Protein AF-A0A835NR69-F1 (afdb_monomer)

InterPro domains:
  IPR029062 Class I glutamine amidotransferase-like [G3DSA:3.40.50.880] (1-222)
  IPR029062 Class I glutamine amidotransferase-like [SSF52317] (1-212)

Structure (mmCIF, N/CA/C/O backbone):
data_AF-A0A835NR69-F1
#
_entry.id   AF-A0A835NR69-F1
#
loop_
_atom_site.group_PDB
_atom_site.id
_atom_site.type_symbol
_atom_site.label_atom_id
_atom_site.label_alt_id
_atom_site.label_comp_id
_atom_site.label_asym_id
_atom_site.label_entity_id
_atom_site.label_seq_id
_atom_site.pdbx_PDB_ins_code
_atom_site.Cartn_x
_atom_site.Cartn_y
_atom_site.Cartn_z
_atom_site.occupancy
_atom_site.B_iso_or_equiv
_atom_site.auth_seq_id
_atom_site.auth_comp_id
_atom_site.auth_asym_id
_atom_site.auth_atom_id
_atom_site.pdbx_PDB_model_num
ATOM 1 N N . VAL A 1 1 ? -4.404 -5.704 2.696 1.00 98.75 1 VAL A N 1
ATOM 2 C CA . VAL A 1 1 ? -4.786 -5.851 1.275 1.00 98.75 1 VAL A CA 1
ATOM 3 C C . VAL A 1 1 ? -3.520 -5.828 0.442 1.00 98.75 1 VAL A C 1
ATOM 5 O O . VAL A 1 1 ? -2.724 -4.918 0.616 1.00 98.75 1 VAL A O 1
ATOM 8 N N . LEU A 1 2 ? -3.313 -6.850 -0.381 1.00 98.94 2 LEU A N 1
ATOM 9 C CA . LEU A 1 2 ? -2.141 -7.058 -1.228 1.00 98.94 2 LEU A CA 1
ATOM 10 C C . LEU A 1 2 ? -2.493 -6.767 -2.698 1.00 98.94 2 LEU A C 1
ATOM 12 O O . LEU A 1 2 ? -3.665 -6.645 -3.059 1.00 98.94 2 LEU A O 1
ATOM 16 N N . SER A 1 3 ? -1.467 -6.632 -3.530 1.00 98.88 3 SER A N 1
ATOM 17 C CA . SER A 1 3 ? -1.535 -6.113 -4.902 1.00 98.88 3 SER A CA 1
ATOM 18 C C . SER A 1 3 ? -0.712 -6.918 -5.915 1.00 98.88 3 SER A C 1
ATOM 20 O O . SER A 1 3 ? -0.519 -6.454 -7.032 1.00 98.88 3 SER A O 1
ATOM 22 N N . GLY A 1 4 ? -0.241 -8.108 -5.541 1.00 98.75 4 GLY A N 1
ATOM 23 C CA . GLY A 1 4 ? 0.671 -8.983 -6.291 1.00 98.75 4 GLY A CA 1
ATOM 24 C C . GLY A 1 4 ? 1.782 -9.508 -5.370 1.00 98.75 4 GLY A C 1
ATOM 25 O O . GLY A 1 4 ? 1.576 -9.568 -4.153 1.00 98.75 4 GLY A O 1
ATOM 26 N N . CYS A 1 5 ? 2.953 -9.860 -5.909 1.00 98.75 5 CYS A N 1
ATOM 27 C CA . CYS A 1 5 ? 4.105 -10.334 -5.124 1.00 98.75 5 CYS A CA 1
ATOM 28 C C . CYS A 1 5 ? 5.447 -9.925 -5.763 1.00 98.75 5 CYS A C 1
ATOM 30 O O . CYS A 1 5 ? 6.076 -10.720 -6.459 1.00 98.75 5 CYS A O 1
ATOM 32 N N . GLY A 1 6 ? 5.891 -8.696 -5.499 1.00 98.25 6 GLY A N 1
ATOM 33 C CA . GLY A 1 6 ? 7.088 -8.104 -6.101 1.00 98.25 6 GLY A CA 1
ATOM 34 C C . GLY A 1 6 ? 6.972 -6.583 -6.156 1.00 98.25 6 GLY A C 1
ATOM 35 O O . GLY A 1 6 ? 5.898 -6.052 -6.419 1.00 98.25 6 GLY A O 1
ATOM 36 N N . VAL A 1 7 ? 8.056 -5.852 -5.888 1.00 97.81 7 VAL A N 1
ATOM 37 C CA . VAL A 1 7 ? 8.001 -4.386 -5.770 1.00 97.81 7 VAL A CA 1
ATOM 38 C C . VAL A 1 7 ? 7.548 -3.695 -7.058 1.00 97.81 7 VAL A C 1
ATOM 40 O O . VAL A 1 7 ? 6.811 -2.718 -6.976 1.00 97.81 7 VAL A O 1
ATOM 43 N N . TYR A 1 8 ? 7.933 -4.175 -8.244 1.00 98.12 8 TYR A N 1
ATOM 44 C CA . TYR A 1 8 ? 7.669 -3.463 -9.502 1.00 98.12 8 TYR A CA 1
ATOM 45 C C . TYR A 1 8 ? 6.298 -3.751 -10.118 1.00 98.12 8 TYR A C 1
ATOM 47 O O . TYR A 1 8 ? 5.813 -2.944 -10.920 1.00 98.12 8 TYR A O 1
ATOM 55 N N . ASP A 1 9 ? 5.660 -4.860 -9.756 1.00 98.12 9 ASP A N 1
ATOM 56 C CA . ASP A 1 9 ? 4.390 -5.309 -10.337 1.00 98.12 9 ASP A CA 1
ATOM 57 C C . ASP A 1 9 ? 3.333 -5.745 -9.316 1.00 98.12 9 ASP A C 1
ATOM 59 O O . ASP A 1 9 ? 2.211 -6.075 -9.699 1.00 98.12 9 ASP A O 1
ATOM 63 N N . GLY A 1 10 ? 3.651 -5.682 -8.025 1.00 98.75 10 GLY A N 1
ATOM 64 C CA . GLY A 1 10 ? 2.798 -6.149 -6.949 1.00 98.75 10 GLY A CA 1
ATOM 65 C C . GLY A 1 10 ? 3.079 -5.467 -5.614 1.00 98.75 10 GLY A C 1
ATOM 66 O O . GLY A 1 10 ? 3.413 -4.281 -5.548 1.00 98.75 10 GLY A O 1
ATOM 67 N N . THR A 1 11 ? 2.890 -6.225 -4.535 1.00 98.88 11 THR A N 1
ATOM 68 C CA . THR A 1 11 ? 3.206 -5.779 -3.179 1.00 98.88 11 THR A CA 1
ATOM 69 C C . THR A 1 11 ? 4.701 -5.886 -2.907 1.00 98.88 11 THR A C 1
ATOM 71 O O . THR A 1 11 ? 5.308 -6.909 -3.226 1.00 98.88 11 THR A O 1
ATOM 74 N N . GLU A 1 12 ? 5.272 -4.860 -2.273 1.00 98.69 12 GLU A N 1
ATOM 75 C CA . GLU A 1 12 ? 6.639 -4.913 -1.749 1.00 98.69 12 GLU A CA 1
ATOM 76 C C . GLU A 1 12 ? 6.714 -5.964 -0.622 1.00 98.69 12 GLU A C 1
ATOM 78 O O . GLU A 1 12 ? 5.948 -5.941 0.348 1.00 98.69 12 GLU A O 1
ATOM 83 N N . ILE A 1 13 ? 7.589 -6.954 -0.803 1.00 98.69 13 ILE A N 1
ATOM 84 C CA . ILE A 1 13 ? 7.588 -8.189 -0.013 1.00 98.69 13 ILE A CA 1
ATOM 85 C C . ILE A 1 13 ? 8.142 -7.935 1.391 1.00 98.69 13 ILE A C 1
ATOM 87 O O . ILE A 1 13 ? 7.644 -8.516 2.360 1.00 98.69 13 ILE A O 1
ATOM 91 N N . HIS A 1 14 ? 9.143 -7.068 1.529 1.00 98.50 14 HIS A N 1
ATOM 92 C CA . HIS A 1 14 ? 9.732 -6.738 2.823 1.00 98.50 14 HIS A CA 1
ATOM 93 C C . HIS A 1 14 ? 8.772 -5.921 3.700 1.00 98.50 14 HIS A C 1
ATOM 95 O O . HIS A 1 14 ? 8.675 -6.188 4.896 1.00 98.50 14 HIS A O 1
ATOM 101 N N . GLU A 1 15 ? 7.998 -5.005 3.125 1.00 98.38 15 GLU A N 1
ATOM 102 C CA . GLU A 1 15 ? 6.960 -4.223 3.784 1.00 98.38 15 GLU A CA 1
ATOM 103 C C . GLU A 1 15 ? 5.825 -5.130 4.243 1.00 98.38 15 GLU A C 1
ATOM 105 O O . GLU A 1 15 ? 5.437 -5.088 5.411 1.00 98.38 15 GLU A O 1
ATOM 110 N N . ALA A 1 16 ? 5.325 -6.004 3.362 1.00 98.56 16 ALA A N 1
ATOM 111 C CA . ALA A 1 16 ? 4.309 -6.984 3.739 1.00 98.56 16 ALA A CA 1
ATOM 112 C C . ALA A 1 16 ? 4.809 -7.908 4.857 1.00 98.56 16 ALA A C 1
ATOM 114 O O . ALA A 1 16 ? 4.092 -8.140 5.831 1.00 98.56 16 ALA A O 1
ATOM 115 N N . SER A 1 17 ? 6.053 -8.387 4.766 1.00 98.25 17 SER A N 1
ATOM 116 C CA . SER A 1 17 ? 6.671 -9.191 5.822 1.00 98.25 17 SER A CA 1
ATOM 117 C C . SER A 1 17 ? 6.793 -8.414 7.135 1.00 98.25 17 SER A C 1
ATOM 119 O O . SER A 1 17 ? 6.491 -8.966 8.192 1.00 98.25 17 SER A O 1
ATOM 121 N N . ALA A 1 18 ? 7.206 -7.145 7.101 1.00 97.06 18 ALA A N 1
ATOM 122 C CA . ALA A 1 18 ? 7.316 -6.302 8.288 1.00 97.06 18 ALA A CA 1
ATOM 123 C C . ALA A 1 18 ? 5.949 -6.086 8.950 1.00 97.06 18 ALA A C 1
ATOM 125 O O . ALA A 1 18 ? 5.823 -6.263 10.162 1.00 97.06 18 ALA A O 1
ATOM 126 N N . VAL A 1 19 ? 4.912 -5.793 8.156 1.00 97.38 19 VAL A N 1
ATOM 127 C CA . VAL A 1 19 ? 3.529 -5.680 8.641 1.00 97.38 19 VAL A CA 1
ATOM 128 C C . VAL A 1 19 ? 3.104 -6.964 9.353 1.00 97.38 19 VAL A C 1
ATOM 130 O O . VAL A 1 19 ? 2.642 -6.907 10.491 1.00 97.38 19 VAL A O 1
ATOM 133 N N . LEU A 1 20 ? 3.298 -8.127 8.723 1.00 97.06 20 LEU A N 1
ATOM 134 C CA . LEU A 1 20 ? 2.906 -9.419 9.294 1.00 97.06 20 LEU A CA 1
ATOM 135 C C . LEU A 1 20 ? 3.648 -9.735 10.598 1.00 97.06 20 LEU A C 1
ATOM 137 O O . LEU A 1 20 ? 3.026 -10.185 11.559 1.00 97.06 20 LEU A O 1
ATOM 141 N N . VAL A 1 21 ? 4.958 -9.480 10.654 1.00 96.81 21 VAL A N 1
ATOM 142 C CA . VAL A 1 21 ? 5.768 -9.719 11.858 1.00 96.81 21 VAL A CA 1
ATOM 143 C C . VAL A 1 21 ? 5.297 -8.846 13.018 1.00 96.81 21 VAL A C 1
ATOM 145 O O . VAL A 1 21 ? 5.127 -9.349 14.127 1.00 96.81 21 VAL A O 1
ATOM 148 N N . HIS A 1 22 ? 5.066 -7.555 12.785 1.00 94.44 22 HIS A N 1
ATOM 149 C CA . HIS A 1 22 ? 4.628 -6.634 13.838 1.00 94.44 22 HIS A CA 1
ATOM 150 C C . HIS A 1 22 ? 3.200 -6.920 14.313 1.00 94.44 22 HIS A C 1
ATOM 152 O O . HIS A 1 22 ? 2.965 -6.937 15.519 1.00 94.44 22 HIS A O 1
ATOM 158 N N . LEU A 1 23 ? 2.269 -7.231 13.403 1.00 92.38 23 LEU A N 1
ATOM 159 C CA . LEU A 1 23 ? 0.912 -7.658 13.772 1.00 92.38 23 LEU A CA 1
ATOM 160 C C . LEU A 1 23 ? 0.934 -8.948 14.599 1.00 92.38 23 LEU A C 1
ATOM 162 O O . LEU A 1 23 ? 0.305 -9.016 15.653 1.00 92.38 23 LEU A O 1
ATOM 166 N N . SER A 1 24 ? 1.713 -9.945 14.166 1.00 92.12 24 SER A N 1
ATOM 167 C CA . SER A 1 24 ? 1.858 -11.210 14.891 1.00 92.12 24 SER A CA 1
ATOM 168 C C . SER A 1 24 ? 2.482 -11.011 16.274 1.00 92.12 24 SER A C 1
ATOM 170 O O . SER A 1 24 ? 2.003 -11.599 17.242 1.00 92.12 24 SER A O 1
ATOM 172 N N . ARG A 1 25 ? 3.497 -10.146 16.402 1.00 90.38 25 ARG A N 1
ATOM 173 C CA . ARG A 1 25 ? 4.080 -9.770 17.702 1.00 90.38 25 ARG A CA 1
ATOM 174 C C . ARG A 1 25 ? 3.073 -9.083 18.622 1.00 90.38 25 ARG A C 1
ATOM 176 O O . ARG A 1 25 ? 3.129 -9.294 19.827 1.00 90.38 25 ARG A O 1
ATOM 183 N N . GLY A 1 26 ? 2.163 -8.289 18.061 1.00 86.75 26 GLY A N 1
ATOM 184 C CA . GLY A 1 26 ? 1.061 -7.659 18.789 1.00 86.75 26 GLY A CA 1
ATOM 185 C C . GLY A 1 26 ? -0.092 -8.606 19.141 1.00 86.75 26 GLY A C 1
ATOM 186 O O . GLY A 1 26 ? -1.046 -8.167 19.777 1.00 86.75 26 GLY A O 1
ATOM 187 N N . GLY A 1 27 ? -0.028 -9.879 18.731 1.00 87.75 27 GLY A N 1
ATOM 188 C CA . GLY A 1 27 ? -1.084 -10.867 18.962 1.00 87.75 27 GLY A CA 1
ATOM 189 C C . GLY A 1 27 ? -2.318 -10.693 18.073 1.00 87.75 27 GLY A C 1
ATOM 190 O O . GLY A 1 27 ? -3.359 -11.266 18.377 1.00 87.75 27 GLY A O 1
ATOM 191 N N . ALA A 1 28 ? -2.228 -9.907 16.996 1.00 89.62 28 ALA A N 1
ATOM 192 C CA . ALA A 1 28 ? -3.345 -9.692 16.085 1.00 89.62 28 ALA A CA 1
ATOM 193 C C . ALA A 1 28 ? -3.558 -10.896 15.155 1.00 89.62 28 ALA A C 1
ATOM 195 O O . ALA A 1 28 ? -2.604 -11.469 14.618 1.00 89.62 28 ALA A O 1
ATOM 196 N N . GLU A 1 29 ? -4.821 -11.232 14.900 1.00 93.69 29 GLU A N 1
ATOM 197 C CA . GLU A 1 29 ? -5.191 -12.165 13.839 1.00 93.69 29 GLU A CA 1
ATOM 198 C C . GLU A 1 29 ? -5.196 -11.449 12.486 1.00 93.69 29 GLU A C 1
ATOM 200 O O . GLU A 1 29 ? -5.745 -10.356 12.339 1.00 93.69 29 GLU A O 1
ATOM 205 N N . VAL A 1 30 ? -4.576 -12.064 11.476 1.00 95.88 30 VAL A N 1
ATOM 206 C CA . VAL A 1 30 ? -4.422 -11.451 10.154 1.00 95.88 30 VAL A CA 1
ATOM 207 C C . VAL A 1 30 ? -5.119 -12.283 9.091 1.00 95.88 30 VAL A C 1
ATOM 209 O O . VAL A 1 30 ? -4.786 -13.449 8.875 1.00 95.88 30 VAL A O 1
ATOM 212 N N . GLN A 1 31 ? -6.029 -11.642 8.362 1.00 97.94 31 GLN A N 1
ATOM 213 C CA . GLN A 1 31 ? -6.598 -12.159 7.123 1.00 97.94 31 GLN A CA 1
ATOM 214 C C . GLN A 1 31 ? -6.090 -11.329 5.942 1.00 97.94 31 GLN A C 1
ATOM 216 O O . GLN A 1 31 ? -6.101 -10.096 5.963 1.00 97.94 31 GLN A O 1
ATOM 221 N N . MET A 1 32 ? -5.610 -12.010 4.902 1.00 98.62 32 MET A N 1
ATOM 222 C CA . MET A 1 32 ? -5.055 -11.367 3.715 1.00 98.62 32 MET A CA 1
ATOM 223 C C . MET A 1 32 ? -6.059 -11.388 2.570 1.00 98.62 32 MET A C 1
ATOM 225 O O . MET A 1 32 ? -6.763 -12.372 2.345 1.00 98.62 32 MET A O 1
ATOM 229 N N . TYR A 1 33 ? -6.085 -10.284 1.828 1.00 98.88 33 TYR A N 1
ATOM 230 C CA . TYR A 1 33 ? -7.010 -10.067 0.726 1.00 98.88 33 TYR A CA 1
ATOM 231 C C . TYR A 1 33 ? -6.303 -9.438 -0.457 1.00 98.88 33 TYR A C 1
ATOM 233 O O . TYR A 1 33 ? -5.406 -8.623 -0.250 1.00 98.88 33 TYR A O 1
ATOM 241 N N . ALA A 1 34 ? -6.752 -9.750 -1.666 1.00 98.88 34 ALA A N 1
ATOM 242 C CA . ALA A 1 34 ? -6.293 -9.121 -2.899 1.00 98.88 34 ALA A CA 1
ATOM 243 C C . ALA A 1 34 ? -7.419 -9.136 -3.951 1.00 98.88 34 ALA A C 1
ATOM 245 O O . ALA A 1 34 ? -8.261 -10.040 -3.917 1.00 98.88 34 ALA A O 1
ATOM 246 N N . PRO A 1 35 ? -7.494 -8.139 -4.849 1.00 98.81 35 PRO A N 1
ATOM 247 C CA . PRO A 1 35 ? -8.472 -8.152 -5.932 1.00 98.81 35 PRO A CA 1
ATOM 248 C C . PRO A 1 35 ? -8.162 -9.286 -6.916 1.00 98.81 35 PRO A C 1
ATOM 250 O O . PRO A 1 35 ? -7.001 -9.547 -7.234 1.00 98.81 35 PRO A O 1
ATOM 253 N N . ASP A 1 36 ? -9.203 -9.948 -7.412 1.00 98.75 36 ASP A N 1
ATOM 254 C CA . ASP A 1 36 ? -9.074 -11.020 -8.405 1.00 98.75 36 ASP A CA 1
ATOM 255 C C . ASP A 1 36 ? -9.078 -10.429 -9.821 1.00 98.75 36 ASP A C 1
ATOM 257 O O . ASP A 1 36 ? -10.090 -10.408 -10.521 1.00 98.75 36 ASP A O 1
ATOM 261 N N . VAL A 1 37 ? -7.945 -9.834 -10.194 1.00 98.62 37 VAL A N 1
ATOM 262 C CA . VAL A 1 37 ? -7.754 -9.126 -11.466 1.00 98.62 37 VAL A CA 1
ATOM 263 C C . VAL A 1 37 ? -6.377 -9.437 -12.061 1.00 98.62 37 VAL A C 1
ATOM 265 O O . VAL A 1 37 ? -5.452 -9.786 -11.318 1.00 98.62 37 VAL A O 1
ATOM 268 N N . PRO A 1 38 ? -6.189 -9.291 -13.384 1.00 98.50 38 PRO A N 1
ATOM 269 C CA . PRO A 1 38 ? -4.858 -9.316 -13.985 1.00 98.50 38 PRO A CA 1
ATOM 270 C C . PRO A 1 38 ? -3.956 -8.218 -13.404 1.00 98.50 38 PRO A C 1
ATOM 272 O O . PRO A 1 38 ? -4.421 -7.112 -13.124 1.00 98.50 38 PRO A O 1
ATOM 275 N N . GLN A 1 39 ? -2.662 -8.504 -13.252 1.00 98.38 39 GLN A N 1
ATOM 276 C CA . GLN A 1 39 ? -1.657 -7.459 -13.050 1.00 98.38 39 GLN A CA 1
ATOM 277 C C . GLN A 1 39 ? -1.573 -6.571 -14.299 1.00 98.38 39 GLN A C 1
ATOM 279 O O . GLN A 1 39 ? -1.707 -7.067 -15.416 1.00 98.38 39 GLN A O 1
ATOM 284 N N . MET A 1 40 ? -1.299 -5.275 -14.120 1.00 97.25 40 MET A N 1
ATOM 285 C CA . MET A 1 40 ? -1.077 -4.353 -15.243 1.00 97.25 40 MET A CA 1
ATOM 286 C C . MET A 1 40 ? 0.114 -4.790 -16.106 1.00 97.25 40 MET A C 1
ATOM 288 O O . MET A 1 40 ? 0.006 -4.827 -17.324 1.00 97.25 40 MET A O 1
ATOM 292 N N . HIS A 1 41 ? 1.233 -5.138 -15.465 1.00 95.38 41 HIS A N 1
ATOM 293 C CA . HIS A 1 41 ? 2.427 -5.692 -16.103 1.00 95.38 41 HIS A CA 1
ATOM 294 C C . HIS A 1 41 ? 2.963 -6.859 -15.269 1.00 95.38 41 HIS A C 1
ATOM 296 O O . HIS A 1 41 ? 2.717 -6.937 -14.063 1.00 95.38 41 HIS A O 1
ATOM 302 N N . VAL A 1 42 ? 3.745 -7.727 -15.903 1.00 98.00 42 VAL A N 1
ATOM 303 C CA . VAL A 1 42 ? 4.654 -8.658 -15.226 1.00 98.00 42 VAL A CA 1
ATOM 304 C C . VAL A 1 42 ? 6.065 -8.127 -15.435 1.00 98.00 42 VAL A C 1
ATOM 306 O O . VAL A 1 42 ? 6.434 -7.825 -16.569 1.00 98.00 42 VAL A O 1
ATOM 309 N N . ILE A 1 43 ? 6.841 -7.963 -14.364 1.00 97.88 43 ILE A N 1
ATOM 310 C CA . ILE A 1 43 ? 8.185 -7.378 -14.446 1.00 97.88 43 ILE A CA 1
ATOM 311 C C . ILE A 1 43 ? 9.238 -8.433 -14.106 1.00 97.88 43 ILE A C 1
ATOM 313 O O . ILE A 1 43 ? 9.225 -9.026 -13.023 1.00 97.88 43 ILE A O 1
ATOM 317 N N . ASP A 1 44 ? 10.216 -8.608 -14.996 1.00 97.31 44 ASP A N 1
ATOM 318 C CA . ASP A 1 44 ? 11.459 -9.297 -14.655 1.00 97.31 44 ASP A CA 1
ATOM 319 C C . ASP A 1 44 ? 12.261 -8.391 -13.717 1.00 97.31 44 ASP A C 1
ATOM 321 O O . ASP A 1 44 ? 12.932 -7.448 -14.143 1.00 97.31 44 ASP A O 1
ATOM 325 N N . HIS A 1 45 ? 12.181 -8.674 -12.419 1.00 96.50 45 HIS A N 1
ATOM 326 C CA . HIS A 1 45 ? 12.819 -7.868 -11.381 1.00 96.50 45 HIS A CA 1
ATOM 327 C C . HIS A 1 45 ? 14.351 -7.871 -11.473 1.00 96.50 45 HIS A C 1
ATOM 329 O O . HIS A 1 45 ? 14.975 -6.946 -10.964 1.00 96.50 45 HIS A O 1
ATOM 335 N N . SER A 1 46 ? 14.963 -8.854 -12.148 1.00 96.75 46 SER A N 1
ATOM 336 C CA . SER A 1 46 ? 16.415 -8.870 -12.373 1.00 96.75 46 SER A CA 1
ATOM 337 C C . SER A 1 46 ? 16.861 -7.869 -13.443 1.00 96.75 46 SER A C 1
ATOM 339 O O . SER A 1 46 ? 18.011 -7.435 -13.442 1.00 96.75 46 SER A O 1
ATOM 341 N N . LYS A 1 47 ? 15.946 -7.487 -14.344 1.00 95.12 47 LYS A N 1
ATOM 342 C CA . LYS A 1 47 ? 16.193 -6.538 -15.441 1.00 95.12 47 LYS A CA 1
ATOM 343 C C . LYS A 1 47 ? 15.481 -5.200 -15.256 1.00 95.12 47 LYS A C 1
ATOM 345 O O . LYS A 1 47 ? 15.812 -4.245 -15.950 1.00 95.12 47 LYS A O 1
ATOM 350 N N . GLY A 1 48 ? 14.480 -5.138 -14.377 1.00 93.94 48 GLY A N 1
ATOM 351 C CA . GLY A 1 48 ? 13.601 -3.978 -14.219 1.00 93.94 48 GLY A CA 1
ATOM 352 C C . GLY A 1 48 ? 12.721 -3.707 -15.446 1.00 93.94 48 GLY A C 1
ATOM 353 O O . GLY A 1 48 ? 12.289 -2.575 -15.642 1.00 93.94 48 GLY A O 1
ATOM 354 N N . GLN A 1 49 ? 12.481 -4.715 -16.293 1.00 95.75 49 GLN A N 1
ATOM 355 C CA . GLN A 1 49 ? 11.777 -4.570 -17.574 1.00 95.75 49 GLN A CA 1
ATOM 356 C C . GLN A 1 49 ? 10.526 -5.459 -17.647 1.00 95.75 49 GLN A C 1
ATOM 358 O O . GLN A 1 49 ? 10.506 -6.527 -17.026 1.00 95.75 49 GLN A O 1
ATOM 363 N N . PRO A 1 50 ? 9.491 -5.057 -18.410 1.00 95.94 50 PRO A N 1
ATOM 364 C CA . PRO A 1 50 ? 8.329 -5.901 -18.657 1.00 95.94 50 PRO A CA 1
ATOM 365 C C . PRO A 1 50 ? 8.675 -7.229 -19.338 1.00 95.94 50 PRO A C 1
ATOM 367 O O . PRO A 1 50 ? 9.446 -7.281 -20.296 1.00 95.94 50 PRO A O 1
ATOM 370 N N . ALA A 1 51 ? 8.056 -8.305 -18.861 1.00 96.25 51 ALA A N 1
ATOM 371 C CA . ALA A 1 51 ? 8.015 -9.598 -19.529 1.00 96.25 51 ALA A CA 1
ATOM 372 C C . ALA A 1 51 ? 6.751 -9.661 -20.405 1.00 96.25 51 ALA A C 1
ATOM 374 O O . ALA A 1 51 ? 5.742 -10.233 -20.009 1.00 96.25 51 ALA A O 1
ATOM 375 N N . GLU A 1 52 ? 6.801 -9.044 -21.591 1.00 91.31 52 GLU A N 1
ATOM 376 C CA . GLU A 1 52 ? 5.638 -8.781 -22.471 1.00 91.31 52 GLU A CA 1
ATOM 377 C C . GLU A 1 52 ? 4.791 -10.019 -22.837 1.00 91.31 52 GLU A C 1
ATOM 379 O O . GLU A 1 52 ? 3.615 -9.899 -23.167 1.00 91.31 52 GLU A O 1
ATOM 384 N N . ALA A 1 53 ? 5.374 -11.222 -22.795 1.00 94.00 53 ALA A N 1
ATOM 385 C CA . ALA A 1 53 ? 4.676 -12.472 -23.108 1.00 94.00 53 ALA A CA 1
ATOM 386 C C . ALA A 1 53 ? 4.011 -13.139 -21.887 1.00 94.00 53 ALA A C 1
ATOM 388 O O . ALA A 1 53 ? 3.336 -14.159 -22.038 1.00 94.00 53 ALA A O 1
ATOM 389 N N . GLU A 1 54 ? 4.213 -12.605 -20.680 1.00 96.06 54 GLU A N 1
ATOM 390 C CA . GLU A 1 54 ? 3.684 -13.166 -19.439 1.00 96.06 54 GLU A CA 1
ATOM 391 C C . GLU A 1 54 ? 2.448 -12.406 -18.950 1.00 96.06 54 GLU A C 1
ATOM 393 O O . GLU A 1 54 ? 2.348 -11.184 -19.036 1.00 96.06 54 GLU A O 1
ATOM 398 N N . SER A 1 55 ? 1.514 -13.143 -18.353 1.00 97.12 55 SER A N 1
ATOM 399 C CA . SER A 1 55 ? 0.383 -12.576 -17.625 1.00 97.12 55 SER A CA 1
ATOM 400 C C . SER A 1 55 ? 0.230 -13.282 -16.287 1.00 97.12 55 SER A C 1
ATOM 402 O O . SER A 1 55 ? 0.410 -14.497 -16.186 1.00 97.12 55 SER A O 1
ATOM 404 N N . ARG A 1 56 ? -0.086 -12.510 -15.248 1.00 98.56 56 ARG A N 1
ATOM 405 C CA . ARG A 1 56 ? -0.288 -12.995 -13.881 1.00 98.56 56 ARG A CA 1
ATOM 406 C C . ARG A 1 56 ? -1.512 -12.337 -13.267 1.00 98.56 56 ARG A C 1
ATOM 408 O O . ARG A 1 56 ? -1.901 -11.235 -13.652 1.00 98.56 56 ARG A O 1
ATOM 415 N N . ASN A 1 57 ? -2.114 -13.017 -12.299 1.00 98.81 57 ASN A N 1
ATOM 416 C CA . ASN A 1 57 ? -3.267 -12.525 -11.557 1.00 98.81 57 ASN A CA 1
ATOM 417 C C . ASN A 1 57 ? -2.831 -12.048 -10.165 1.00 98.81 57 ASN A C 1
ATOM 419 O O . ASN A 1 57 ? -2.057 -12.722 -9.486 1.00 98.81 57 ASN A O 1
ATOM 423 N N . VAL A 1 58 ? -3.355 -10.899 -9.741 1.00 98.88 58 VAL A N 1
ATOM 424 C CA . VAL A 1 58 ? -3.011 -10.244 -8.475 1.00 98.88 58 VAL A CA 1
ATOM 425 C C . VAL A 1 58 ? -3.301 -11.138 -7.268 1.00 98.88 58 VAL A C 1
ATOM 427 O O . VAL A 1 58 ? -2.425 -11.314 -6.424 1.00 98.88 58 VAL A O 1
ATOM 430 N N . LEU A 1 59 ? -4.494 -11.736 -7.188 1.00 98.88 59 LEU A N 1
ATOM 431 C CA . LEU A 1 59 ? -4.877 -12.628 -6.091 1.00 98.88 59 LEU A CA 1
ATOM 432 C C . LEU A 1 59 ? -3.995 -13.880 -6.051 1.00 98.88 59 LEU A C 1
ATOM 434 O O . LEU A 1 59 ? -3.514 -14.257 -4.979 1.00 98.88 59 LEU A O 1
ATOM 438 N N . VAL A 1 60 ? -3.752 -14.493 -7.212 1.00 98.88 60 VAL A N 1
ATOM 439 C CA . VAL A 1 60 ? -2.915 -15.698 -7.336 1.00 98.88 60 VAL A CA 1
ATOM 440 C C . VAL A 1 60 ? -1.485 -15.420 -6.881 1.00 98.88 60 VAL A C 1
ATOM 442 O O . VAL A 1 60 ? -0.945 -16.164 -6.064 1.00 98.88 60 VAL A O 1
ATOM 445 N N . GLU A 1 61 ? -0.874 -14.328 -7.337 1.00 98.88 61 GLU A N 1
ATOM 446 C CA . GLU A 1 61 ? 0.504 -14.010 -6.959 1.00 98.88 61 GLU A CA 1
ATOM 447 C C . GLU A 1 61 ? 0.605 -13.559 -5.499 1.00 98.88 61 GLU A C 1
ATOM 449 O O . GLU A 1 61 ? 1.521 -13.975 -4.788 1.00 98.88 61 GLU A O 1
ATOM 454 N N . SER A 1 62 ? -0.367 -12.800 -4.985 1.00 98.88 62 SER A N 1
ATOM 455 C CA . SER A 1 62 ? -0.424 -12.454 -3.558 1.00 98.88 62 SER A CA 1
ATOM 456 C C . SER A 1 62 ? -0.584 -13.670 -2.639 1.00 98.88 62 SER A C 1
ATOM 458 O O . SER A 1 62 ? -0.158 -13.614 -1.481 1.00 98.88 62 SER A O 1
ATOM 460 N N . ALA A 1 63 ? -1.114 -14.796 -3.133 1.00 98.69 63 ALA A N 1
ATOM 461 C CA . ALA A 1 63 ? -1.169 -16.046 -2.375 1.00 98.69 63 ALA A CA 1
ATOM 462 C C . ALA A 1 63 ? 0.225 -16.562 -1.973 1.00 98.69 63 ALA A C 1
ATOM 464 O O . ALA A 1 63 ? 0.335 -17.284 -0.979 1.00 98.69 63 ALA A O 1
ATOM 465 N N . ARG A 1 64 ? 1.292 -16.161 -2.685 1.00 98.81 64 ARG A N 1
ATOM 466 C CA . ARG A 1 64 ? 2.688 -16.476 -2.333 1.00 98.81 64 ARG A CA 1
ATOM 467 C C . ARG A 1 64 ? 3.075 -15.863 -0.988 1.00 98.81 64 ARG A C 1
ATOM 469 O O . ARG A 1 64 ? 3.531 -16.585 -0.105 1.00 98.81 64 ARG A O 1
ATOM 476 N N . ILE A 1 65 ? 2.819 -14.562 -0.807 1.00 98.69 65 ILE A N 1
ATOM 477 C CA . ILE A 1 65 ? 3.041 -13.850 0.466 1.00 98.69 65 ILE A CA 1
ATOM 478 C C . ILE A 1 65 ? 2.167 -14.470 1.561 1.00 98.69 65 ILE A C 1
ATOM 480 O O . ILE A 1 65 ? 2.634 -14.754 2.662 1.00 98.69 65 ILE A O 1
ATOM 484 N N . ALA A 1 66 ? 0.903 -14.742 1.236 1.00 98.19 66 ALA A N 1
ATOM 485 C CA . ALA A 1 66 ? -0.076 -15.250 2.189 1.00 98.19 66 ALA A CA 1
ATOM 486 C C . ALA A 1 66 ? 0.060 -16.744 2.525 1.00 98.19 66 ALA A C 1
ATOM 488 O O . ALA A 1 66 ? -0.716 -17.262 3.332 1.00 98.19 66 ALA A O 1
ATOM 489 N N . ARG A 1 67 ? 1.002 -17.463 1.898 1.00 98.00 67 ARG A N 1
ATOM 490 C CA . ARG A 1 67 ? 1.158 -18.924 2.026 1.00 98.00 67 ARG A CA 1
ATOM 491 C C . ARG A 1 67 ? -0.163 -19.670 1.783 1.00 98.00 67 ARG A C 1
ATOM 493 O O . ARG A 1 67 ? -0.545 -20.548 2.553 1.00 98.00 67 ARG A O 1
ATOM 500 N N . GLY A 1 68 ? -0.896 -19.256 0.749 1.00 98.06 68 GLY A N 1
ATOM 501 C CA . GLY A 1 68 ? -2.208 -19.794 0.373 1.00 98.06 68 GLY A CA 1
ATOM 502 C C . GLY A 1 68 ? -3.397 -19.297 1.207 1.00 98.06 68 GLY A C 1
ATOM 503 O O . GLY A 1 68 ? -4.537 -19.509 0.807 1.00 98.06 68 GLY A O 1
ATOM 504 N N . LYS A 1 69 ? -3.179 -18.598 2.331 1.00 98.12 69 LYS A N 1
ATOM 505 C CA . LYS A 1 69 ? -4.247 -18.087 3.212 1.00 98.12 69 LYS A CA 1
ATOM 506 C C . LYS A 1 69 ? -4.714 -16.694 2.784 1.00 98.12 69 LYS A C 1
ATOM 508 O O . LYS A 1 69 ? -4.515 -15.712 3.498 1.00 98.12 69 LYS A O 1
ATOM 513 N N . ILE A 1 70 ? -5.304 -16.607 1.595 1.00 98.62 70 ILE A N 1
ATOM 514 C CA . ILE A 1 70 ? -5.773 -15.349 1.003 1.00 98.62 70 ILE A CA 1
ATOM 515 C C . ILE A 1 70 ? -7.201 -15.474 0.475 1.00 98.62 70 ILE A C 1
ATOM 517 O O . ILE A 1 70 ? -7.608 -16.534 0.004 1.00 98.62 70 ILE A O 1
ATOM 521 N N . THR A 1 71 ? -7.956 -14.380 0.537 1.00 98.56 71 THR A N 1
ATOM 522 C CA . THR A 1 71 ? -9.334 -14.300 0.038 1.00 98.56 71 THR A CA 1
ATOM 523 C C . THR A 1 71 ? -9.480 -13.171 -0.987 1.00 98.56 71 THR A C 1
ATOM 525 O O . THR A 1 71 ? -8.774 -12.168 -0.929 1.00 98.56 71 THR A O 1
ATOM 528 N N . SER A 1 72 ? -10.413 -13.303 -1.934 1.00 98.62 72 SER A N 1
ATOM 529 C CA . SER A 1 72 ? -10.770 -12.198 -2.837 1.00 98.62 72 SER A CA 1
ATOM 530 C C . SER A 1 72 ? -11.217 -10.960 -2.047 1.00 98.62 72 SER A C 1
ATOM 532 O O . SER A 1 72 ? -12.035 -11.062 -1.127 1.00 98.62 72 SER A O 1
ATOM 534 N N . LEU A 1 73 ? -10.709 -9.786 -2.427 1.00 98.75 73 LEU A N 1
ATOM 535 C CA . LEU A 1 73 ? -11.031 -8.500 -1.800 1.00 98.75 73 LEU A CA 1
ATOM 536 C C . LEU A 1 73 ? -12.531 -8.163 -1.868 1.00 98.75 73 LEU A C 1
ATOM 538 O O . LEU A 1 73 ? -13.049 -7.502 -0.966 1.00 98.75 73 LEU A O 1
ATOM 542 N N . ALA A 1 74 ? -13.259 -8.691 -2.855 1.00 98.38 74 ALA A N 1
ATOM 543 C CA . ALA A 1 74 ? -14.716 -8.599 -2.942 1.00 98.38 74 ALA A CA 1
ATOM 544 C C . ALA A 1 74 ? -15.436 -9.084 -1.670 1.00 98.38 74 ALA A C 1
ATOM 546 O O . ALA A 1 74 ? -16.491 -8.557 -1.323 1.00 98.38 74 ALA A O 1
ATOM 547 N N . LYS A 1 75 ? -14.865 -10.070 -0.963 1.00 98.25 75 LYS A N 1
ATOM 548 C CA . LYS A 1 75 ? -15.456 -10.671 0.244 1.00 98.25 75 LYS A CA 1
ATOM 549 C C . LYS A 1 75 ? -15.089 -9.944 1.535 1.00 98.25 75 LYS A C 1
ATOM 551 O O . LYS A 1 75 ? -15.637 -10.273 2.580 1.00 98.25 75 LYS A O 1
ATOM 556 N N . LEU A 1 76 ? -14.168 -8.981 1.483 1.00 98.25 76 LEU A N 1
ATOM 557 C CA . LEU A 1 76 ? -13.742 -8.243 2.664 1.00 98.25 76 LEU A CA 1
ATOM 558 C C . LEU A 1 76 ? -14.896 -7.368 3.172 1.00 98.25 76 LEU A C 1
ATOM 560 O O . LEU A 1 76 ? -15.406 -6.509 2.437 1.00 98.25 76 LEU A O 1
ATOM 564 N N . THR A 1 77 ? -15.268 -7.569 4.437 1.00 96.00 77 THR A N 1
ATOM 565 C CA . THR A 1 77 ? -16.255 -6.758 5.157 1.00 96.00 77 THR A CA 1
ATOM 566 C C . THR A 1 77 ? -15.616 -6.102 6.377 1.00 96.00 77 THR A C 1
ATOM 568 O O . THR A 1 77 ? -14.676 -6.628 6.971 1.00 96.00 77 THR A O 1
ATOM 571 N N . THR A 1 78 ? -16.138 -4.945 6.776 1.00 95.56 78 THR A N 1
ATOM 572 C CA . THR A 1 78 ? -15.704 -4.276 8.005 1.00 95.56 78 THR A CA 1
ATOM 573 C C . THR A 1 78 ? -16.194 -4.971 9.267 1.00 95.56 78 THR A C 1
ATOM 575 O O . THR A 1 78 ? -15.662 -4.674 10.330 1.00 95.56 78 THR A O 1
ATOM 578 N N . ALA A 1 79 ? -17.200 -5.849 9.207 1.00 94.75 79 ALA A N 1
ATOM 579 C CA . ALA A 1 79 ? -17.790 -6.452 10.403 1.00 94.75 79 ALA A CA 1
ATOM 580 C C . ALA A 1 79 ? -16.784 -7.351 11.137 1.00 94.75 79 ALA A C 1
ATOM 582 O O . ALA A 1 79 ? -16.691 -7.291 12.359 1.00 94.75 79 ALA A O 1
ATOM 583 N N . ASP A 1 80 ? -15.974 -8.084 10.375 1.00 92.69 80 ASP A N 1
ATOM 584 C CA . ASP A 1 80 ? -15.082 -9.127 10.896 1.00 92.69 80 ASP A CA 1
ATOM 585 C C . ASP A 1 80 ? -13.656 -8.627 11.200 1.00 92.69 80 ASP A C 1
ATOM 587 O O . ASP A 1 80 ? -12.766 -9.423 11.477 1.00 92.69 80 ASP A O 1
ATOM 591 N N . HIS A 1 81 ? -13.400 -7.320 11.065 1.00 95.56 81 HIS A N 1
ATOM 592 C CA . HIS A 1 81 ? -12.046 -6.755 11.087 1.00 95.56 81 HIS A CA 1
ATOM 593 C C . HIS A 1 81 ? -12.003 -5.452 11.873 1.00 95.56 81 HIS A C 1
ATOM 595 O O . HIS A 1 81 ? -12.804 -4.557 11.618 1.00 95.56 81 HIS A O 1
ATOM 601 N N . ASP A 1 82 ? -11.026 -5.272 12.754 1.00 94.44 82 ASP A N 1
ATOM 602 C CA . ASP A 1 82 ? -10.807 -4.000 13.464 1.00 94.44 82 ASP A CA 1
ATOM 603 C C . ASP A 1 82 ? -10.052 -2.962 12.622 1.00 94.44 82 ASP A C 1
ATOM 605 O O . ASP A 1 82 ? -9.988 -1.781 12.970 1.00 94.44 82 ASP A O 1
ATOM 609 N N . ALA A 1 83 ? -9.474 -3.418 11.510 1.00 95.94 83 ALA A N 1
ATOM 610 C CA . ALA A 1 83 ? -8.341 -2.798 10.853 1.00 95.94 83 ALA A CA 1
ATOM 611 C C . ALA A 1 83 ? -8.229 -3.143 9.368 1.00 95.94 83 ALA A C 1
ATOM 613 O O . ALA A 1 83 ? -8.473 -4.286 8.983 1.00 95.94 83 ALA A O 1
ATOM 614 N N . VAL A 1 84 ? -7.757 -2.198 8.548 1.00 98.31 84 VAL A N 1
ATOM 615 C CA . VAL A 1 84 ? -7.233 -2.504 7.212 1.00 98.31 84 VAL A CA 1
ATOM 616 C C . VAL A 1 84 ? -5.861 -1.868 6.996 1.00 98.31 84 VAL A C 1
ATOM 618 O O . VAL A 1 84 ? -5.629 -0.715 7.350 1.00 98.31 84 VAL A O 1
ATOM 621 N N . ILE A 1 85 ? -4.937 -2.636 6.410 1.00 98.69 85 ILE A N 1
ATOM 622 C CA . ILE A 1 85 ? -3.577 -2.188 6.088 1.00 98.69 85 ILE A CA 1
ATOM 623 C C . ILE A 1 85 ? -3.282 -2.452 4.611 1.00 98.69 85 ILE A C 1
ATOM 625 O O . ILE A 1 85 ? -3.599 -3.529 4.092 1.00 98.69 85 ILE A O 1
ATOM 629 N N . PHE A 1 86 ? -2.654 -1.485 3.950 1.00 98.81 86 PHE A N 1
ATOM 630 C CA . PHE A 1 86 ? -2.179 -1.551 2.573 1.00 98.81 86 PHE A CA 1
ATOM 631 C C . PHE A 1 86 ? -0.655 -1.381 2.564 1.00 98.81 86 PHE A C 1
ATOM 633 O O . PHE A 1 86 ? -0.166 -0.268 2.755 1.00 98.81 86 PHE A O 1
ATOM 640 N N . PRO A 1 87 ? 0.114 -2.466 2.375 1.00 98.62 87 PRO A N 1
ATOM 641 C CA . PRO A 1 87 ? 1.528 -2.354 2.062 1.00 98.62 87 PRO A CA 1
ATOM 642 C C . PRO A 1 87 ? 1.757 -1.657 0.715 1.00 98.62 87 PRO A C 1
ATOM 644 O O . PRO A 1 87 ? 0.848 -1.544 -0.115 1.00 98.62 87 PRO A O 1
ATOM 647 N N . GLY A 1 88 ? 2.988 -1.211 0.502 1.00 98.62 88 GLY A N 1
ATOM 648 C CA . GLY A 1 88 ? 3.446 -0.572 -0.716 1.00 98.62 88 GLY A CA 1
ATOM 649 C C . GLY A 1 88 ? 3.738 -1.507 -1.878 1.00 98.62 88 GLY A C 1
ATOM 650 O O . GLY A 1 88 ? 3.124 -2.560 -2.064 1.00 98.62 88 GLY A O 1
ATOM 651 N N . GLY A 1 89 ? 4.718 -1.084 -2.676 1.00 98.44 89 GLY A N 1
ATOM 652 C CA . GLY A 1 89 ? 5.032 -1.646 -3.984 1.00 98.44 89 GLY A CA 1
ATOM 653 C C . GLY A 1 89 ? 4.225 -0.985 -5.098 1.00 98.44 89 GLY A C 1
ATOM 654 O O . GLY A 1 89 ? 3.102 -0.506 -4.904 1.00 98.44 89 GLY A O 1
ATOM 655 N N . PHE A 1 90 ? 4.790 -0.964 -6.302 1.00 98.44 90 PHE A N 1
ATOM 656 C CA . PHE A 1 90 ? 4.169 -0.357 -7.476 1.00 98.44 90 PHE A CA 1
ATOM 657 C C . PHE A 1 90 ? 2.838 -1.011 -7.848 1.00 98.44 90 PHE A C 1
ATOM 659 O O . PHE A 1 90 ? 2.022 -0.360 -8.493 1.00 98.44 90 PHE A O 1
ATOM 666 N N . GLY A 1 91 ? 2.544 -2.233 -7.395 1.00 98.69 91 GLY A N 1
ATOM 667 C CA . GLY A 1 91 ? 1.213 -2.825 -7.527 1.00 98.69 91 GLY A CA 1
ATOM 668 C C . GLY A 1 91 ? 0.109 -1.993 -6.863 1.00 98.69 91 GLY A C 1
ATOM 669 O O . GLY A 1 91 ? -1.022 -1.991 -7.344 1.00 98.69 91 GLY A O 1
ATOM 670 N N . ALA A 1 92 ? 0.397 -1.214 -5.814 1.00 98.69 92 ALA A N 1
ATOM 671 C CA . ALA A 1 92 ? -0.584 -0.270 -5.265 1.00 98.69 92 ALA A CA 1
ATOM 672 C C . ALA A 1 92 ? -0.918 0.864 -6.259 1.00 98.69 92 ALA A C 1
ATOM 674 O O . ALA A 1 92 ? -2.076 1.266 -6.393 1.00 98.69 92 ALA A O 1
ATOM 675 N N . ALA A 1 93 ? 0.078 1.326 -7.016 1.00 98.38 93 ALA A N 1
ATOM 676 C CA . ALA A 1 93 ? -0.074 2.363 -8.035 1.00 98.38 93 ALA A CA 1
ATOM 677 C C . ALA A 1 93 ? -0.528 1.830 -9.413 1.00 98.38 93 ALA A C 1
ATOM 679 O O . ALA A 1 93 ? -0.976 2.619 -10.240 1.00 98.38 93 ALA A O 1
ATOM 680 N N . LYS A 1 94 ? -0.388 0.522 -9.672 1.00 98.38 94 LYS A N 1
ATOM 681 C CA . LYS A 1 94 ? -0.672 -0.123 -10.971 1.00 98.38 94 LYS A CA 1
ATOM 682 C C . LYS A 1 94 ? -1.908 -1.030 -10.971 1.00 98.38 94 LYS A C 1
ATOM 684 O O . LYS A 1 94 ? -2.601 -1.113 -11.977 1.00 98.38 94 LYS A O 1
ATOM 689 N N . ASN A 1 95 ? -2.173 -1.728 -9.866 1.00 98.69 95 ASN A N 1
ATOM 690 C CA . ASN A 1 95 ? -3.217 -2.759 -9.782 1.00 98.69 95 ASN A CA 1
ATOM 691 C C . ASN A 1 95 ? -4.352 -2.354 -8.828 1.00 98.69 95 ASN A C 1
ATOM 693 O O . ASN A 1 95 ? -5.526 -2.608 -9.102 1.00 98.69 95 ASN A O 1
ATOM 697 N N . LEU A 1 96 ? -4.021 -1.705 -7.703 1.00 98.81 96 LEU A N 1
ATOM 698 C CA . LEU A 1 96 ? -5.027 -1.143 -6.785 1.00 98.81 96 LEU A CA 1
ATOM 699 C C . LEU A 1 96 ? -5.539 0.227 -7.250 1.00 98.81 96 LEU A C 1
ATOM 701 O O . LEU A 1 96 ? -6.571 0.701 -6.777 1.00 98.81 96 LEU A O 1
ATOM 705 N N . SER A 1 97 ? -4.828 0.855 -8.182 1.00 98.75 97 SER A N 1
ATOM 706 C CA . SER A 1 97 ? -5.190 2.100 -8.850 1.00 98.75 97 SER A CA 1
ATOM 707 C C . SER A 1 97 ? -4.482 2.196 -10.199 1.00 98.75 97 SER A C 1
ATOM 709 O O . SER A 1 97 ? -3.667 1.340 -10.527 1.00 98.75 97 SER A O 1
ATOM 711 N N . THR A 1 98 ? -4.767 3.251 -10.957 1.00 98.56 98 THR A N 1
ATOM 712 C CA . THR A 1 98 ? -4.035 3.612 -12.178 1.00 98.56 98 THR A CA 1
ATOM 713 C C . THR A 1 98 ? -3.016 4.736 -11.953 1.00 98.56 98 THR A C 1
ATOM 715 O O . THR A 1 98 ? -2.558 5.352 -12.910 1.00 98.56 98 THR A O 1
ATOM 718 N N . PHE A 1 99 ? -2.646 5.031 -10.699 1.00 98.56 99 PHE A N 1
ATOM 719 C CA . PHE A 1 99 ? -1.782 6.165 -10.338 1.00 98.56 99 PHE A CA 1
ATOM 720 C C . PHE A 1 99 ? -0.441 6.186 -11.0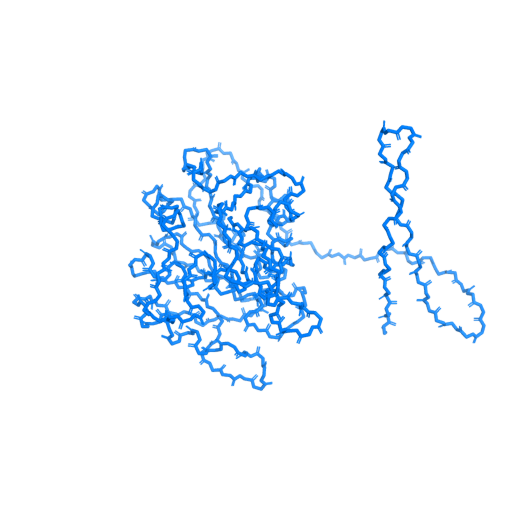78 1.00 98.56 99 PHE A C 1
ATOM 722 O O . PHE A 1 99 ? 0.009 7.250 -11.487 1.00 98.56 99 PHE A O 1
ATOM 729 N N . ALA A 1 100 ? 0.169 5.022 -11.308 1.00 96.81 100 ALA A N 1
ATOM 730 C CA . ALA A 1 100 ? 1.450 4.921 -12.003 1.00 96.81 100 ALA A CA 1
ATOM 731 C C . ALA A 1 100 ? 1.410 5.436 -13.454 1.00 96.81 100 ALA A C 1
ATOM 733 O O . ALA A 1 100 ? 2.460 5.766 -13.997 1.00 96.81 100 ALA A O 1
ATOM 734 N N . VAL A 1 101 ? 0.227 5.470 -14.078 1.00 97.19 101 VAL A N 1
ATOM 735 C CA . VAL A 1 101 ? 0.034 5.907 -15.471 1.00 97.19 101 VAL A CA 1
ATOM 736 C C . VAL A 1 101 ? -0.691 7.252 -15.528 1.00 97.19 101 VAL A C 1
ATOM 738 O O . VAL A 1 101 ? -0.285 8.140 -16.269 1.00 97.19 101 VAL A O 1
ATOM 741 N N . ASP A 1 102 ? -1.731 7.419 -14.711 1.00 98.00 102 ASP A N 1
ATOM 742 C CA . ASP A 1 102 ? -2.658 8.551 -14.796 1.00 98.00 102 ASP A CA 1
ATOM 743 C C . ASP A 1 102 ? -2.360 9.670 -13.775 1.00 98.00 102 ASP A C 1
ATOM 745 O O . ASP A 1 102 ? -3.012 10.716 -13.791 1.00 98.00 102 ASP A O 1
ATOM 749 N N . GLY A 1 103 ? -1.422 9.463 -12.841 1.00 96.44 103 GLY A N 1
ATOM 750 C CA . GLY A 1 103 ? -1.065 10.446 -11.812 1.00 96.44 103 GLY A CA 1
ATOM 751 C C 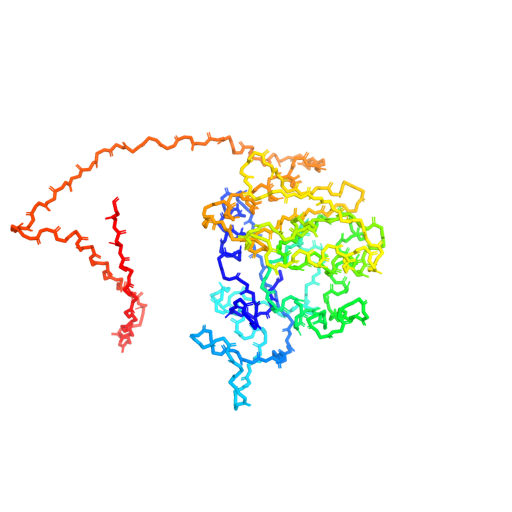. GLY A 1 103 ? -2.282 10.943 -11.020 1.00 96.44 103 GLY A C 1
ATOM 752 O O . GLY A 1 103 ? -3.042 10.151 -10.463 1.00 96.44 103 GLY A O 1
ATOM 753 N N . LYS A 1 104 ? -2.504 12.262 -10.981 1.00 93.50 104 LYS A N 1
ATOM 754 C CA . LYS A 1 104 ? -3.650 12.886 -10.286 1.00 93.50 104 LYS A CA 1
ATOM 755 C C . LYS A 1 104 ? -5.023 12.466 -10.842 1.00 93.50 104 LYS A C 1
ATOM 757 O O . LYS A 1 104 ? -6.024 12.427 -10.115 1.00 93.50 104 LYS A O 1
ATOM 762 N N . ASP A 1 105 ? -5.081 12.119 -12.127 1.00 96.56 105 ASP A N 1
ATOM 763 C CA . ASP A 1 105 ? -6.317 11.752 -12.826 1.00 96.56 105 ASP A CA 1
ATOM 764 C C . ASP A 1 105 ? -6.637 10.255 -12.680 1.00 96.56 105 ASP A C 1
ATOM 766 O O . ASP A 1 105 ? -7.593 9.746 -13.270 1.00 96.56 105 ASP A O 1
ATOM 770 N N . CYS A 1 106 ? -5.875 9.555 -11.833 1.00 98.19 106 CYS A N 1
ATOM 771 C CA . CYS A 1 106 ? -6.034 8.135 -11.597 1.00 98.19 106 CYS A CA 1
ATOM 772 C C . CYS A 1 106 ? -7.409 7.741 -11.072 1.00 98.19 106 CYS A C 1
ATOM 774 O O . CYS A 1 106 ? -8.154 8.509 -10.448 1.00 98.19 106 CYS A O 1
ATOM 776 N N . LYS A 1 107 ? -7.707 6.465 -11.291 1.00 98.31 107 LYS A N 1
ATOM 777 C CA . LYS A 1 107 ? -8.851 5.764 -10.728 1.00 98.31 107 LYS A CA 1
ATOM 778 C C . LYS A 1 107 ? -8.344 4.733 -9.737 1.00 98.31 107 LYS A C 1
ATOM 780 O O . LYS A 1 107 ? -7.338 4.070 -9.975 1.00 98.31 107 LYS A O 1
ATOM 785 N N . VAL A 1 108 ? -9.064 4.583 -8.635 1.00 98.69 108 VAL A N 1
ATOM 786 C CA . 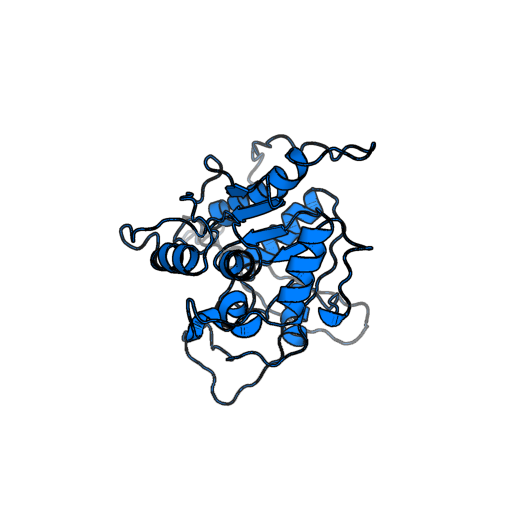VAL A 1 108 ? -8.821 3.518 -7.660 1.00 98.69 108 VAL A CA 1
ATOM 787 C C . VAL A 1 108 ? -9.692 2.324 -8.042 1.00 98.69 108 VAL A C 1
ATOM 789 O O . VAL A 1 108 ? -10.811 2.492 -8.531 1.00 98.69 108 VAL A O 1
ATOM 792 N N . ASN A 1 109 ? -9.171 1.109 -7.874 1.00 98.69 109 ASN A N 1
ATOM 793 C CA . ASN A 1 109 ? -9.944 -0.109 -8.083 1.00 98.69 109 ASN A CA 1
ATOM 794 C C . ASN A 1 109 ? -11.227 -0.050 -7.232 1.00 98.69 109 ASN A C 1
ATOM 796 O O . ASN A 1 109 ? -11.179 0.307 -6.056 1.00 98.69 109 ASN A O 1
ATOM 800 N N . ARG A 1 110 ? -12.377 -0.417 -7.810 1.00 98.62 110 ARG A N 1
ATOM 801 C CA . ARG A 1 110 ? -13.689 -0.266 -7.154 1.00 98.62 110 ARG A CA 1
ATOM 802 C C . ARG A 1 110 ? -13.784 -0.992 -5.810 1.00 98.62 110 ARG A C 1
ATOM 804 O O . ARG A 1 110 ? -14.420 -0.483 -4.891 1.00 98.62 110 ARG A O 1
ATOM 811 N N . GLU A 1 111 ? -13.164 -2.163 -5.679 1.00 98.69 111 GLU A N 1
ATOM 812 C CA . GLU A 1 111 ? -13.154 -2.919 -4.422 1.00 98.69 111 GLU A CA 1
ATOM 813 C C . GLU A 1 111 ? -12.277 -2.237 -3.370 1.00 98.69 111 GLU A C 1
ATOM 815 O O . GLU A 1 111 ? -12.653 -2.180 -2.203 1.00 98.69 111 GLU A O 1
ATOM 820 N N . VAL A 1 112 ? -11.147 -1.664 -3.785 1.00 98.81 112 VAL A N 1
ATOM 821 C CA . VAL A 1 112 ? -10.251 -0.897 -2.908 1.00 98.81 112 VAL A CA 1
ATOM 822 C C . VAL A 1 112 ? -10.930 0.385 -2.433 1.00 98.81 112 VAL A C 1
ATOM 824 O O . VAL A 1 112 ? -10.923 0.673 -1.238 1.00 98.81 112 VAL A O 1
ATOM 827 N N . GLU A 1 113 ? -11.565 1.125 -3.343 1.00 98.81 113 GLU A N 1
ATOM 828 C CA . GLU A 1 113 ? -12.325 2.333 -3.015 1.00 98.81 113 GLU A CA 1
ATOM 829 C C . GLU A 1 113 ? -13.453 2.024 -2.023 1.00 98.81 113 GLU A C 1
ATOM 831 O O . GLU A 1 113 ? -13.605 2.730 -1.024 1.00 98.81 113 GLU A O 1
ATOM 836 N N . ARG A 1 114 ? -14.207 0.942 -2.264 1.00 98.69 114 ARG A N 1
ATOM 837 C CA . ARG A 1 114 ? -15.234 0.447 -1.340 1.00 98.69 114 ARG A CA 1
ATOM 838 C C . ARG A 1 114 ? -14.638 0.164 0.037 1.00 98.69 114 ARG A C 1
ATOM 840 O O . ARG A 1 114 ? -15.142 0.691 1.018 1.00 98.69 114 ARG A O 1
ATOM 847 N N . VAL A 1 115 ? -13.563 -0.622 0.115 1.00 98.81 115 VAL A N 1
ATOM 848 C CA . VAL A 1 115 ? -12.933 -0.992 1.393 1.00 98.81 115 VAL A CA 1
ATOM 849 C C . VAL A 1 115 ? -12.450 0.239 2.159 1.00 98.81 115 VAL A C 1
ATOM 851 O O . VAL A 1 115 ? -12.736 0.359 3.346 1.00 98.81 115 VAL A O 1
ATOM 854 N N . LEU A 1 116 ? -11.783 1.190 1.500 1.00 98.81 116 LEU A N 1
ATOM 855 C CA . LEU A 1 116 ? -11.335 2.427 2.149 1.00 98.81 116 LEU A CA 1
ATOM 856 C C . LEU A 1 116 ? -12.514 3.236 2.707 1.00 98.81 116 LEU A C 1
ATOM 858 O O . LEU A 1 116 ? -12.469 3.668 3.859 1.00 98.81 116 LEU A O 1
ATOM 862 N N . LYS A 1 117 ? -13.589 3.399 1.926 1.00 98.69 117 LYS A N 1
ATOM 863 C CA . LYS A 1 117 ? -14.806 4.103 2.364 1.00 98.69 117 LYS A CA 1
ATOM 864 C C . LYS A 1 117 ? -15.526 3.374 3.496 1.00 98.69 117 LYS A C 1
ATOM 866 O O . LYS A 1 117 ? -15.972 4.026 4.436 1.00 98.69 117 LYS A O 1
ATOM 871 N N . ASP A 1 118 ? -15.627 2.050 3.428 1.00 98.50 118 ASP A N 1
ATOM 872 C CA . ASP A 1 118 ? -16.304 1.239 4.439 1.00 98.50 118 ASP A CA 1
ATOM 873 C C . ASP A 1 118 ? -15.570 1.326 5.788 1.00 98.50 118 ASP A C 1
ATOM 875 O O . ASP A 1 118 ? -16.210 1.571 6.813 1.00 98.50 118 ASP A O 1
ATOM 879 N N . PHE A 1 119 ? -14.236 1.183 5.806 1.00 98.19 119 PHE A N 1
ATOM 880 C CA . PHE A 1 119 ? -13.434 1.303 7.034 1.00 98.19 119 PHE A CA 1
ATOM 881 C C . PHE A 1 119 ? -13.471 2.718 7.605 1.00 98.19 119 PHE A C 1
ATOM 883 O O . PHE A 1 119 ? -13.697 2.884 8.806 1.00 98.19 119 PHE A O 1
ATOM 890 N N . HIS A 1 120 ? -13.341 3.736 6.749 1.00 98.19 120 HIS A N 1
ATOM 891 C CA . HIS A 1 120 ? -13.446 5.138 7.158 1.00 98.19 120 HIS A CA 1
ATOM 892 C C . HIS A 1 120 ? -14.815 5.446 7.775 1.00 98.19 120 HIS A C 1
ATOM 894 O O . HIS A 1 120 ? -14.885 5.963 8.890 1.00 98.19 120 HIS A O 1
ATOM 900 N N . LYS A 1 121 ? -15.909 5.033 7.120 1.00 98.06 121 LYS A N 1
ATOM 901 C CA . LYS A 1 121 ? -17.283 5.202 7.622 1.00 98.06 121 LYS A CA 1
ATOM 902 C C . LYS A 1 121 ? -17.520 4.461 8.938 1.00 98.06 121 LYS A C 1
ATOM 904 O O . LYS A 1 121 ? -18.235 4.967 9.799 1.00 98.06 121 LYS A O 1
ATOM 909 N N . ALA A 1 122 ? -16.931 3.279 9.102 1.00 96.50 122 ALA A N 1
ATOM 910 C CA . ALA A 1 122 ? -16.989 2.518 10.348 1.00 96.50 122 ALA A CA 1
ATOM 911 C C . ALA A 1 122 ? -16.109 3.119 11.461 1.00 96.50 122 ALA A C 1
ATOM 913 O O . ALA A 1 122 ? -16.105 2.606 12.580 1.00 96.50 122 ALA A O 1
ATOM 914 N N . GLY A 1 123 ? -15.345 4.179 11.174 1.00 95.00 123 GLY A N 1
ATOM 915 C CA . GLY A 1 123 ? -14.389 4.758 12.108 1.00 95.00 123 GLY A CA 1
ATOM 916 C C . GLY A 1 123 ? -13.296 3.766 12.500 1.00 95.00 123 GLY A C 1
ATOM 917 O O . GLY A 1 123 ? -12.798 3.834 13.627 1.00 95.00 123 GLY A O 1
ATOM 918 N N . LYS A 1 124 ? -12.954 2.834 11.607 1.00 94.00 124 LYS A N 1
ATOM 919 C CA . LYS A 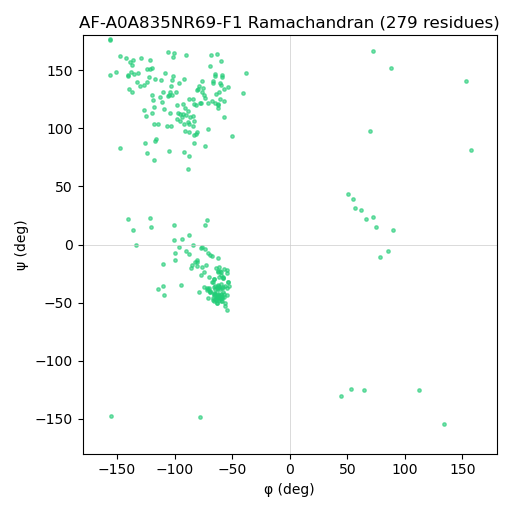1 124 ? -11.906 1.835 11.810 1.00 94.00 124 LYS A CA 1
ATOM 920 C C . LYS A 1 124 ? -10.607 2.323 11.170 1.00 94.00 124 LYS A C 1
ATOM 922 O O . LYS A 1 124 ? -10.672 2.910 10.089 1.00 94.00 124 LYS A O 1
ATOM 927 N N . PRO A 1 125 ? -9.443 2.135 11.813 1.00 95.38 125 PRO A N 1
ATOM 928 C CA . PRO A 1 125 ? -8.224 2.734 11.299 1.00 95.38 125 PRO A CA 1
ATOM 929 C C . PRO A 1 125 ? -7.755 2.089 9.992 1.00 95.38 125 PRO A C 1
ATOM 931 O O . PRO A 1 125 ? -8.051 0.927 9.690 1.00 95.38 125 PRO A O 1
ATOM 934 N N . ILE A 1 126 ? -7.027 2.888 9.217 1.00 98.19 126 ILE A N 1
ATOM 935 C CA . ILE A 1 126 ? -6.503 2.538 7.898 1.00 98.19 126 ILE A CA 1
ATOM 936 C C . ILE A 1 126 ? -4.998 2.811 7.910 1.00 98.19 126 ILE A C 1
ATOM 938 O O . ILE A 1 126 ? -4.573 3.959 8.043 1.00 98.19 126 ILE A O 1
ATOM 942 N N . GLY A 1 127 ? -4.189 1.763 7.767 1.00 98.00 127 GLY A N 1
ATOM 943 C CA . GLY A 1 127 ? -2.733 1.866 7.651 1.00 98.00 127 GLY A CA 1
ATOM 944 C C . GLY A 1 127 ? -2.280 1.795 6.195 1.00 98.00 127 GLY A C 1
ATOM 945 O O . GLY A 1 127 ? -2.691 0.879 5.484 1.00 98.00 127 GLY A O 1
ATOM 946 N N . LEU A 1 128 ? -1.430 2.714 5.738 1.00 98.62 128 LEU A N 1
ATOM 947 C CA . LEU A 1 128 ? -0.859 2.678 4.384 1.00 98.62 128 LEU A CA 1
ATOM 948 C C . LEU A 1 128 ? 0.638 3.009 4.425 1.00 98.62 128 LEU A C 1
ATOM 950 O O . LEU A 1 128 ? 1.025 4.007 5.024 1.00 98.62 128 LEU A O 1
ATOM 954 N N . CYS A 1 129 ? 1.492 2.222 3.776 1.00 96.56 129 CYS A N 1
ATOM 955 C CA . CYS A 1 129 ? 2.923 2.533 3.689 1.00 96.56 129 CYS A CA 1
ATOM 956 C C . CYS A 1 129 ? 3.426 2.663 2.250 1.00 96.56 129 CYS A C 1
ATOM 958 O O . CYS A 1 129 ? 2.797 2.174 1.303 1.00 96.56 129 CYS A O 1
ATOM 960 N N . CYS A 1 130 ? 4.559 3.351 2.093 1.00 97.88 130 CYS A N 1
ATOM 961 C CA . CYS A 1 130 ? 5.209 3.577 0.805 1.00 97.88 130 CYS A CA 1
ATOM 962 C C . CYS A 1 130 ? 4.354 4.417 -0.145 1.00 97.88 130 CYS A C 1
ATOM 964 O O . CYS A 1 130 ? 3.925 5.507 0.223 1.00 97.88 130 CYS A O 1
ATOM 966 N N . ILE A 1 131 ? 4.088 3.920 -1.354 1.00 98.50 131 ILE A N 1
ATOM 967 C CA . ILE A 1 131 ? 3.263 4.599 -2.358 1.00 98.50 131 ILE A CA 1
ATOM 968 C C . ILE A 1 131 ? 1.754 4.436 -2.118 1.00 98.50 131 ILE A C 1
ATOM 970 O O . ILE A 1 131 ? 0.960 5.227 -2.617 1.00 98.50 131 ILE A O 1
ATOM 974 N N . SER A 1 132 ? 1.320 3.450 -1.326 1.00 98.75 132 SER A N 1
ATOM 975 C CA . SER A 1 132 ? -0.110 3.184 -1.093 1.00 98.75 132 SER A CA 1
ATOM 976 C C . SER A 1 132 ? -0.935 4.337 -0.469 1.00 98.75 132 SER A C 1
ATOM 978 O O . SER A 1 132 ? -2.138 4.380 -0.743 1.00 98.75 132 SER A O 1
ATOM 980 N N . PRO A 1 133 ? -0.376 5.326 0.269 1.00 98.69 133 PRO A N 1
ATOM 981 C CA . PRO A 1 133 ? -1.101 6.520 0.711 1.00 98.69 133 PRO A CA 1
ATOM 982 C C . PRO A 1 133 ? -1.796 7.325 -0.397 1.00 98.69 133 PRO A C 1
ATOM 984 O O . PRO A 1 133 ? -2.782 8.006 -0.107 1.00 98.69 133 PRO A O 1
ATOM 987 N N . VAL A 1 134 ? -1.373 7.209 -1.665 1.00 98.56 134 VAL A N 1
ATOM 988 C CA . VAL A 1 134 ? -2.084 7.824 -2.809 1.00 98.56 134 VAL A CA 1
ATOM 989 C C . VAL A 1 134 ? -3.534 7.339 -2.920 1.00 98.56 134 VAL A C 1
ATOM 991 O O . VAL A 1 134 ? -4.408 8.085 -3.358 1.00 98.56 134 VAL A O 1
ATOM 994 N N . LEU A 1 135 ? -3.816 6.111 -2.469 1.00 98.81 135 LEU A N 1
ATOM 995 C CA . LEU A 1 135 ? -5.160 5.537 -2.454 1.00 98.81 135 LEU A CA 1
ATOM 996 C C . LEU A 1 135 ? -6.059 6.289 -1.466 1.00 98.81 135 LEU A C 1
ATOM 998 O O . LEU A 1 135 ? -7.166 6.693 -1.816 1.00 98.81 135 LEU A O 1
ATOM 1002 N N . ALA A 1 136 ? -5.570 6.518 -0.244 1.00 98.56 136 ALA A N 1
ATOM 1003 C CA . ALA A 1 136 ? -6.296 7.283 0.764 1.00 98.56 136 ALA A CA 1
ATOM 1004 C C . ALA A 1 136 ? -6.463 8.744 0.334 1.00 98.56 136 ALA A C 1
ATOM 1006 O O . ALA A 1 136 ? -7.565 9.274 0.441 1.00 98.56 136 ALA A O 1
ATOM 1007 N N . ALA A 1 137 ? -5.418 9.357 -0.229 1.00 98.25 137 ALA A N 1
ATOM 1008 C CA . ALA A 1 137 ? -5.479 10.723 -0.741 1.00 98.25 137 ALA A CA 1
ATOM 1009 C C . ALA A 1 137 ? -6.554 10.904 -1.822 1.00 98.25 137 ALA A C 1
ATOM 1011 O O . ALA A 1 137 ? -7.280 11.893 -1.804 1.00 98.25 137 ALA A O 1
ATOM 1012 N N . LYS A 1 138 ? -6.699 9.932 -2.734 1.00 98.25 138 LYS A N 1
ATOM 1013 C CA . LYS A 1 138 ? -7.727 9.969 -3.783 1.00 98.25 138 LYS A CA 1
ATOM 1014 C C . LYS A 1 138 ? -9.144 9.742 -3.249 1.00 98.25 138 LYS A C 1
ATOM 1016 O O . LYS A 1 138 ? -10.092 10.325 -3.770 1.00 98.25 138 LYS A O 1
ATOM 1021 N N . VAL A 1 139 ? -9.309 8.836 -2.284 1.00 98.44 139 VAL A N 1
ATOM 1022 C CA . VAL A 1 139 ? -10.631 8.322 -1.875 1.00 98.44 139 VAL A CA 1
ATOM 1023 C C . VAL A 1 139 ? -11.227 9.082 -0.690 1.00 98.44 139 VAL A C 1
ATOM 1025 O O . VAL A 1 139 ? -12.447 9.245 -0.619 1.00 98.44 139 VAL A O 1
ATOM 1028 N N . LEU A 1 140 ? -10.392 9.532 0.248 1.00 97.81 140 LEU A N 1
ATOM 1029 C CA . LEU A 1 140 ? -10.809 10.121 1.518 1.00 97.81 140 LEU A CA 1
ATOM 1030 C C . LEU A 1 140 ? -10.577 11.635 1.491 1.00 97.81 140 LEU A C 1
ATOM 1032 O O . LEU A 1 140 ? -9.461 12.123 1.659 1.00 97.81 140 LEU A O 1
ATOM 1036 N N . SER A 1 141 ? -11.658 12.387 1.286 1.00 93.50 141 SER A N 1
ATOM 1037 C CA . SER A 1 141 ? -11.606 13.848 1.189 1.00 93.50 141 SER A CA 1
ATOM 1038 C C . SER A 1 141 ? -10.996 14.482 2.442 1.00 93.50 141 SER A C 1
ATOM 1040 O O . SER A 1 141 ? -11.518 14.324 3.546 1.00 93.50 141 SER A O 1
ATOM 1042 N N . GLY A 1 142 ? -9.937 15.274 2.256 1.00 92.50 142 GLY A N 1
ATOM 1043 C CA . GLY A 1 142 ? -9.254 15.974 3.345 1.00 92.50 142 GLY A CA 1
ATOM 1044 C C . GLY A 1 142 ? -8.431 15.063 4.257 1.00 92.50 142 GLY A C 1
ATOM 1045 O O . GLY A 1 142 ? -8.230 15.420 5.417 1.00 92.50 142 GLY A O 1
ATOM 1046 N N . ALA A 1 143 ? -8.000 13.897 3.765 1.00 97.50 143 ALA A N 1
ATOM 1047 C CA . ALA A 1 143 ? -7.017 13.068 4.450 1.00 97.50 143 ALA A CA 1
ATOM 1048 C C . ALA A 1 143 ? -5.653 13.766 4.538 1.00 97.50 143 ALA A C 1
ATOM 1050 O O . ALA A 1 143 ? -5.227 14.468 3.614 1.00 97.50 143 ALA A O 1
ATOM 1051 N N . GLU A 1 144 ? -4.948 13.533 5.638 1.00 98.38 144 GLU A N 1
ATOM 1052 C CA . GLU A 1 144 ? -3.532 13.845 5.779 1.00 98.38 144 GLU A CA 1
ATOM 1053 C C . GLU A 1 144 ? -2.704 12.562 5.667 1.00 98.38 144 GLU A C 1
ATOM 1055 O O . GLU A 1 144 ? -2.980 11.563 6.332 1.00 98.38 144 GLU A O 1
ATOM 1060 N N . VAL A 1 145 ? -1.664 12.582 4.840 1.00 98.31 145 VAL A N 1
ATOM 1061 C CA . VAL A 1 145 ? -0.800 11.419 4.610 1.00 98.31 145 VAL A CA 1
ATOM 1062 C C . VAL A 1 145 ? 0.656 11.834 4.451 1.00 98.31 145 VAL A C 1
ATOM 1064 O O . VAL A 1 145 ? 0.958 12.977 4.120 1.00 98.31 145 VAL A O 1
ATOM 1067 N N . THR A 1 146 ? 1.573 10.893 4.641 1.00 97.88 146 THR A N 1
ATOM 1068 C CA . THR A 1 146 ? 2.971 11.045 4.235 1.00 97.88 146 THR A CA 1
ATOM 1069 C C . THR A 1 146 ? 3.335 10.017 3.176 1.00 97.88 146 THR A C 1
ATOM 1071 O O . THR A 1 146 ? 2.903 8.867 3.246 1.00 97.88 146 THR A O 1
ATOM 1074 N N . VAL A 1 147 ? 4.158 10.434 2.220 1.00 97.06 147 VAL A N 1
ATOM 1075 C CA . VAL A 1 147 ? 4.935 9.545 1.345 1.00 97.06 147 VAL A CA 1
ATOM 1076 C C . VAL A 1 147 ? 6.437 9.814 1.493 1.00 97.06 147 VAL A C 1
ATOM 1078 O O . VAL A 1 147 ? 7.227 9.362 0.672 1.00 97.06 147 VAL A O 1
ATOM 1081 N N . GLY A 1 148 ? 6.834 10.537 2.549 1.00 95.50 148 GLY A N 1
ATOM 1082 C CA . GLY A 1 148 ? 8.218 10.919 2.801 1.00 95.50 148 GLY A CA 1
ATOM 1083 C C . GLY A 1 148 ? 8.472 12.410 2.671 1.00 95.50 148 GLY A C 1
ATOM 1084 O O . GLY A 1 148 ? 7.832 13.218 3.347 1.00 95.50 148 GLY A O 1
ATOM 1085 N N . HIS A 1 149 ? 9.435 12.756 1.823 1.00 94.62 149 HIS A N 1
ATOM 1086 C CA . HIS A 1 149 ? 9.886 14.123 1.575 1.00 94.62 149 HIS A CA 1
ATOM 1087 C C . HIS A 1 149 ? 9.302 14.711 0.288 1.00 94.62 149 HIS A C 1
ATOM 1089 O O . HIS A 1 149 ? 8.769 13.993 -0.556 1.00 94.62 149 HIS A O 1
ATOM 1095 N N . GLU A 1 150 ? 9.405 16.034 0.149 1.00 94.88 150 GLU A N 1
ATOM 1096 C CA . GLU A 1 150 ? 8.926 16.760 -1.041 1.00 94.88 150 GLU A CA 1
ATOM 1097 C C . GLU A 1 150 ? 10.046 17.105 -2.024 1.00 94.88 150 GLU A C 1
ATOM 1099 O O . GLU A 1 150 ? 9.767 17.465 -3.164 1.00 94.88 150 GLU A O 1
ATOM 1104 N N . GLU A 1 151 ? 11.301 16.970 -1.597 1.00 93.19 151 GLU A N 1
ATOM 1105 C CA . GLU A 1 151 ? 12.482 17.301 -2.388 1.00 93.19 151 GLU A CA 1
ATOM 1106 C C . GLU A 1 151 ? 13.385 16.077 -2.539 1.00 93.19 151 GLU A C 1
ATOM 1108 O O . GLU A 1 151 ? 13.519 15.261 -1.623 1.00 93.19 151 GLU A O 1
ATOM 1113 N N . GLU A 1 152 ? 14.005 15.951 -3.711 1.00 90.44 152 GLU A N 1
ATOM 1114 C CA . GLU A 1 152 ? 15.062 14.970 -3.922 1.00 90.44 152 GLU A CA 1
ATOM 1115 C C . GLU A 1 152 ? 16.316 15.402 -3.151 1.00 90.44 152 GLU A C 1
ATOM 1117 O O . GLU A 1 152 ? 16.873 16.470 -3.390 1.00 90.44 152 GLU A O 1
ATOM 1122 N N . GLU A 1 153 ? 16.801 14.552 -2.246 1.00 89.69 153 GLU A N 1
ATOM 1123 C CA . GLU A 1 153 ? 17.996 14.839 -1.446 1.00 89.69 153 GLU A CA 1
ATOM 1124 C C . GLU A 1 153 ? 19.112 13.851 -1.775 1.00 89.69 153 GLU A C 1
ATOM 1126 O O . GLU A 1 153 ? 19.196 12.772 -1.192 1.00 89.69 153 GLU A O 1
ATOM 1131 N N . GLY A 1 154 ? 19.966 14.188 -2.744 1.00 85.25 154 GLY A N 1
ATOM 1132 C CA . GLY A 1 154 ? 21.158 13.386 -3.054 1.00 85.25 154 GLY A CA 1
ATOM 1133 C C . GLY A 1 154 ? 20.862 11.916 -3.386 1.00 85.25 154 GLY A C 1
ATOM 1134 O O . GLY A 1 154 ? 21.662 11.045 -3.059 1.00 85.25 154 GLY A O 1
ATOM 1135 N N . GLY A 1 155 ? 19.699 11.636 -3.986 1.00 88.94 155 GLY A N 1
ATOM 1136 C CA . GLY A 1 155 ? 19.237 10.282 -4.314 1.00 88.94 155 GLY A CA 1
ATOM 1137 C C . GLY A 1 155 ? 18.510 9.547 -3.184 1.00 88.94 155 GLY A C 1
ATOM 1138 O O . GLY A 1 155 ? 17.949 8.486 -3.432 1.00 88.94 155 GLY A O 1
ATOM 1139 N N . LYS A 1 156 ? 18.446 10.108 -1.969 1.00 92.38 156 LYS A N 1
ATOM 1140 C CA . LYS A 1 156 ? 17.721 9.505 -0.841 1.00 92.38 156 LYS A CA 1
ATOM 1141 C C . LYS A 1 156 ? 16.223 9.388 -1.109 1.00 92.38 156 LYS A C 1
ATOM 1143 O O . LYS A 1 156 ? 15.627 8.404 -0.704 1.00 92.38 156 LYS A O 1
ATOM 1148 N N . TRP A 1 157 ? 15.616 10.370 -1.774 1.00 94.81 157 TRP A N 1
ATOM 1149 C CA . TRP A 1 157 ? 14.168 10.435 -2.014 1.00 94.81 157 TRP A CA 1
ATOM 1150 C C . TRP A 1 157 ? 13.846 10.396 -3.514 1.00 94.81 157 TRP A C 1
ATOM 1152 O O . TRP A 1 157 ? 13.456 11.418 -4.077 1.00 94.81 157 TRP A O 1
ATOM 1162 N N . PRO A 1 158 ? 13.991 9.238 -4.186 1.00 94.62 158 PRO A N 1
ATOM 1163 C CA . PRO A 1 158 ? 13.828 9.132 -5.641 1.00 94.62 158 PRO A CA 1
ATOM 1164 C C . PRO A 1 158 ? 12.387 9.359 -6.132 1.00 94.62 158 PRO A C 1
ATOM 1166 O O . PRO A 1 158 ? 12.155 9.476 -7.332 1.00 94.62 158 PRO A O 1
ATOM 1169 N N . TYR A 1 159 ? 11.408 9.420 -5.222 1.00 94.81 159 TYR A N 1
ATOM 1170 C CA . TYR A 1 159 ? 9.985 9.575 -5.542 1.00 94.81 159 TYR A CA 1
ATOM 1171 C C . TYR A 1 159 ? 9.347 10.823 -4.911 1.00 94.81 159 TYR A C 1
ATOM 1173 O O . TYR A 1 159 ? 8.123 10.868 -4.742 1.00 94.81 159 TYR A O 1
ATOM 1181 N N . ALA A 1 160 ? 10.149 11.840 -4.576 1.00 94.69 160 ALA A N 1
ATOM 1182 C CA . ALA A 1 160 ? 9.712 13.067 -3.899 1.00 94.69 160 ALA A CA 1
ATOM 1183 C C . ALA A 1 160 ? 8.550 13.795 -4.610 1.00 94.69 160 ALA A C 1
ATOM 1185 O O . ALA A 1 160 ? 7.650 14.332 -3.962 1.00 94.69 160 ALA A O 1
ATOM 1186 N N . GLY A 1 161 ? 8.484 13.715 -5.947 1.00 95.50 161 GLY A N 1
ATOM 1187 C CA . GLY A 1 161 ? 7.381 14.270 -6.745 1.00 95.50 161 GLY A CA 1
ATOM 1188 C C . GLY A 1 161 ? 5.988 13.739 -6.369 1.00 95.50 161 GLY A C 1
ATOM 1189 O O . GLY A 1 161 ? 4.982 14.415 -6.593 1.00 95.50 161 GLY A O 1
ATOM 1190 N N . THR A 1 162 ? 5.908 12.573 -5.717 1.00 96.75 162 THR A N 1
ATOM 1191 C CA . THR A 1 162 ? 4.648 12.007 -5.209 1.00 96.75 162 THR A CA 1
ATOM 1192 C C . THR A 1 162 ? 3.968 12.946 -4.208 1.00 96.75 162 THR A C 1
ATOM 1194 O O . THR A 1 162 ? 2.742 13.040 -4.203 1.00 96.75 162 THR A O 1
ATOM 1197 N N . ALA A 1 163 ? 4.730 13.698 -3.405 1.00 97.19 163 ALA A N 1
ATOM 1198 C CA . ALA A 1 163 ? 4.180 14.677 -2.465 1.00 97.19 163 ALA A CA 1
ATOM 1199 C C . ALA A 1 163 ? 3.345 15.761 -3.170 1.00 97.19 163 ALA A C 1
ATOM 1201 O O . ALA A 1 163 ? 2.296 16.165 -2.665 1.00 97.19 163 ALA A O 1
ATOM 1202 N N . GLY A 1 164 ? 3.776 16.198 -4.358 1.00 96.81 164 GLY A N 1
ATOM 1203 C CA . GLY A 1 164 ? 3.020 17.123 -5.205 1.00 96.81 164 GLY A CA 1
ATOM 1204 C C . GLY A 1 164 ? 1.702 16.512 -5.677 1.00 96.81 164 GLY A C 1
ATOM 1205 O O . GLY A 1 164 ? 0.643 17.108 -5.487 1.00 96.81 164 GLY A O 1
ATOM 1206 N N . ALA A 1 165 ? 1.747 15.277 -6.180 1.00 96.81 165 ALA A N 1
ATOM 1207 C CA . ALA A 1 165 ? 0.551 14.563 -6.621 1.00 96.81 165 ALA A CA 1
ATOM 1208 C C . ALA A 1 165 ? -0.466 14.353 -5.481 1.00 96.81 165 ALA A C 1
ATOM 1210 O O . ALA A 1 165 ? -1.665 14.506 -5.696 1.00 96.81 165 ALA A O 1
ATOM 1211 N N . ILE A 1 166 ? -0.019 14.075 -4.248 1.00 98.06 166 ILE A N 1
ATOM 1212 C CA . ILE A 1 166 ? -0.902 13.995 -3.066 1.00 98.06 166 ILE A CA 1
ATOM 1213 C C . ILE A 1 166 ? -1.681 15.303 -2.856 1.00 98.06 166 ILE A C 1
ATOM 1215 O O . ILE A 1 166 ? -2.885 15.263 -2.592 1.00 98.06 166 ILE A O 1
ATOM 1219 N N . LYS A 1 167 ? -1.019 16.458 -3.008 1.00 97.19 167 LYS A N 1
ATOM 1220 C CA . LYS A 1 167 ? -1.657 17.780 -2.882 1.00 97.19 167 LYS A CA 1
ATOM 1221 C C . LYS A 1 167 ? -2.685 18.008 -3.992 1.00 97.19 167 LYS A C 1
ATOM 1223 O O . LYS A 1 167 ? -3.791 18.468 -3.718 1.00 97.19 167 LYS A O 1
ATOM 1228 N N . GLU A 1 168 ? -2.359 17.632 -5.226 1.00 96.81 168 GLU A N 1
ATOM 1229 C CA . GLU A 1 168 ? -3.270 17.728 -6.378 1.00 96.81 168 GLU A CA 1
ATOM 1230 C C . GLU A 1 168 ? -4.487 16.802 -6.266 1.00 96.81 168 GLU A C 1
ATOM 1232 O O . GLU A 1 168 ? -5.569 17.133 -6.749 1.00 96.81 168 GLU A O 1
ATOM 1237 N N . LEU A 1 169 ? -4.333 15.663 -5.587 1.00 96.44 169 LEU A N 1
ATOM 1238 C CA . LEU A 1 169 ? -5.426 14.752 -5.248 1.00 96.44 169 LEU A CA 1
ATOM 1239 C C . LEU A 1 169 ? -6.375 15.314 -4.173 1.00 96.44 169 LEU A C 1
ATOM 1241 O O . LEU A 1 169 ? -7.425 14.722 -3.931 1.00 96.44 169 LEU A O 1
ATOM 1245 N N . GLY A 1 170 ? -6.048 16.459 -3.562 1.00 93.88 170 GLY A N 1
ATOM 1246 C CA . 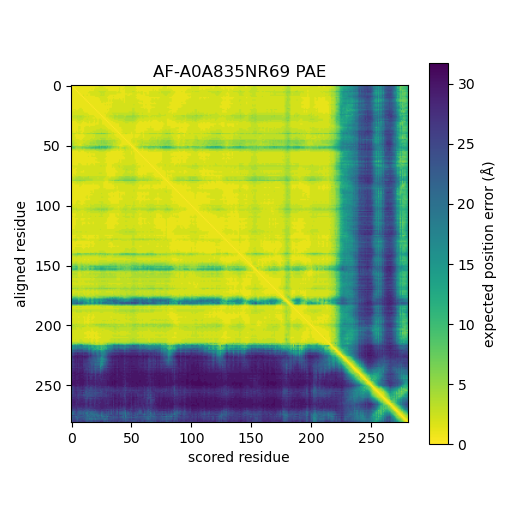GLY A 1 170 ? -6.873 17.130 -2.554 1.00 93.88 170 GLY A CA 1
ATOM 1247 C C . GLY A 1 170 ? -6.587 16.698 -1.113 1.00 93.88 170 GLY A C 1
ATOM 1248 O O . GLY A 1 170 ? -7.360 17.026 -0.210 1.00 93.88 170 GLY A O 1
ATOM 1249 N N . ALA A 1 171 ? -5.491 15.974 -0.888 1.00 97.56 171 ALA A N 1
ATOM 1250 C CA . ALA A 1 171 ? -5.022 15.580 0.433 1.00 97.56 171 ALA A CA 1
ATOM 1251 C C . ALA A 1 171 ? -3.864 16.469 0.901 1.00 97.56 171 ALA A C 1
ATOM 1253 O O . ALA A 1 171 ? -3.192 17.139 0.116 1.00 97.56 171 ALA A O 1
ATOM 1254 N N . LYS A 1 172 ? -3.604 16.470 2.207 1.00 98.19 172 LYS A N 1
ATOM 1255 C CA . LYS A 1 172 ? -2.452 17.171 2.778 1.00 98.19 172 LYS A CA 1
ATOM 1256 C C . LYS A 1 172 ? -1.275 16.209 2.886 1.00 98.19 172 LYS A C 1
ATOM 1258 O O . LYS A 1 172 ? -1.364 15.203 3.585 1.00 98.19 172 LYS A O 1
ATOM 1263 N N . HIS A 1 173 ? -0.171 16.548 2.228 1.00 98.19 173 HIS A N 1
ATOM 1264 C CA . HIS A 1 173 ? 1.095 15.861 2.443 1.00 98.19 173 HIS A CA 1
ATOM 1265 C C . HIS A 1 173 ? 1.782 16.383 3.714 1.00 98.19 173 HIS A C 1
ATOM 1267 O O . HIS A 1 173 ? 1.872 17.593 3.928 1.00 98.19 173 HIS A O 1
ATOM 1273 N N . CYS A 1 174 ? 2.269 15.467 4.546 1.00 97.25 174 CYS A N 1
ATOM 1274 C CA . CYS A 1 174 ? 3.026 15.755 5.756 1.00 97.25 174 CYS A CA 1
ATOM 1275 C C . CYS A 1 174 ? 4.424 15.155 5.626 1.00 97.25 174 CYS A C 1
ATOM 1277 O O . CYS A 1 174 ? 4.566 13.938 5.523 1.00 97.25 174 CYS A O 1
ATOM 1279 N N . VAL A 1 175 ? 5.454 15.999 5.656 1.00 95.38 175 VAL A N 1
ATOM 1280 C CA . VAL A 1 175 ? 6.843 15.546 5.529 1.00 95.38 175 VAL A CA 1
ATOM 1281 C C . VAL A 1 175 ? 7.234 14.654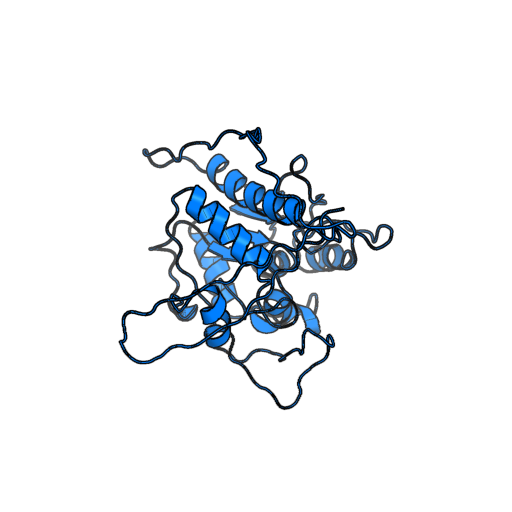 6.704 1.00 95.38 175 VAL A C 1
ATOM 1283 O O . VAL A 1 175 ? 7.027 15.020 7.865 1.00 95.38 175 VAL A O 1
ATOM 1286 N N . LYS A 1 176 ? 7.795 13.480 6.402 1.00 93.25 176 LYS A N 1
ATOM 1287 C CA . LYS A 1 176 ? 8.300 12.526 7.396 1.00 93.25 176 LYS A CA 1
ATOM 1288 C C . LYS A 1 176 ? 9.596 11.871 6.940 1.00 93.25 176 LYS A C 1
ATOM 1290 O O . LYS A 1 176 ? 9.781 11.569 5.768 1.00 93.25 176 LYS A O 1
ATOM 1295 N N . GLU A 1 177 ? 10.449 11.602 7.919 1.00 88.75 177 GLU A N 1
ATOM 1296 C CA . GLU A 1 177 ? 11.669 10.813 7.773 1.00 88.75 177 GLU A CA 1
ATOM 1297 C C . GLU A 1 177 ? 11.418 9.322 8.026 1.00 88.75 177 GLU A C 1
ATOM 1299 O O . GLU A 1 177 ? 10.415 8.951 8.637 1.00 88.75 177 GLU A O 1
ATOM 1304 N N . VAL A 1 178 ? 12.349 8.462 7.599 1.00 82.50 178 VAL A N 1
ATOM 1305 C CA . VAL A 1 178 ? 12.302 7.013 7.879 1.00 82.50 178 VAL A CA 1
ATOM 1306 C C . VAL A 1 178 ? 13.319 6.657 8.955 1.00 82.50 178 VAL A C 1
ATOM 1308 O O . VAL A 1 178 ? 14.425 6.203 8.673 1.00 82.50 178 VAL A O 1
ATOM 1311 N N . THR A 1 179 ? 12.956 6.899 10.214 1.00 67.88 179 THR A N 1
ATOM 1312 C CA . THR A 1 179 ? 13.760 6.500 11.381 1.00 67.88 179 THR A CA 1
ATOM 1313 C C . THR A 1 179 ? 12.853 6.154 12.565 1.00 67.88 179 THR A C 1
ATOM 1315 O O . THR A 1 179 ? 11.709 6.601 12.619 1.00 67.88 179 THR A O 1
ATOM 1318 N N . ILE A 1 180 ? 13.379 5.430 13.561 1.00 60.31 180 ILE A N 1
ATOM 1319 C CA . ILE A 1 180 ? 12.666 5.132 14.821 1.00 60.31 180 ILE A CA 1
ATOM 1320 C C . ILE A 1 180 ? 12.210 6.419 15.535 1.00 60.31 180 ILE A C 1
ATOM 1322 O O . ILE A 1 180 ? 11.139 6.451 16.139 1.00 60.31 180 ILE A O 1
ATOM 1326 N N . SER A 1 181 ? 13.013 7.484 15.466 1.00 59.16 181 SER A N 1
ATOM 1327 C CA . SER A 1 181 ? 12.760 8.749 16.169 1.00 59.16 181 SER A CA 1
ATOM 1328 C C . SER A 1 181 ? 11.679 9.613 15.513 1.00 59.16 181 SER A C 1
ATOM 1330 O O . SER A 1 181 ? 11.131 10.501 16.165 1.00 59.16 181 SER A O 1
ATOM 1332 N N . PHE A 1 182 ? 11.365 9.368 14.238 1.00 63.28 182 PHE A N 1
ATOM 1333 C CA . PHE A 1 182 ? 10.365 10.111 13.475 1.00 63.28 182 PHE A CA 1
ATOM 1334 C C . PHE A 1 182 ? 9.228 9.162 13.078 1.00 63.28 182 PHE A C 1
ATOM 1336 O O . PHE A 1 182 ? 9.281 8.543 12.017 1.00 63.28 182 PHE A O 1
ATOM 1343 N N . PRO A 1 183 ? 8.198 9.017 13.932 1.00 66.06 183 PRO A N 1
ATOM 1344 C CA . PRO A 1 183 ? 7.152 8.030 13.722 1.00 66.06 183 PRO A CA 1
ATOM 1345 C C . PRO A 1 183 ? 6.281 8.382 12.515 1.00 66.06 183 PRO A C 1
ATOM 1347 O O . PRO A 1 183 ? 6.217 9.543 12.077 1.00 66.06 183 PRO A O 1
ATOM 1350 N N . ALA A 1 184 ? 5.550 7.364 12.059 1.00 88.75 184 ALA A N 1
ATOM 1351 C CA . ALA A 1 184 ? 4.471 7.453 11.085 1.00 88.75 184 ALA A CA 1
ATOM 1352 C C . ALA A 1 184 ? 3.603 8.718 11.264 1.00 88.75 184 ALA A C 1
ATOM 1354 O O . ALA A 1 184 ? 3.410 9.232 12.372 1.00 88.75 184 ALA A O 1
ATOM 1355 N N . HIS A 1 185 ? 3.074 9.244 10.163 1.00 95.19 185 HIS A N 1
ATOM 1356 C CA . HIS A 1 185 ? 2.079 10.310 10.209 1.00 95.19 185 HIS A CA 1
ATOM 1357 C C . HIS A 1 185 ? 0.719 9.749 10.627 1.00 95.19 185 HIS A C 1
ATOM 1359 O O . HIS A 1 185 ? 0.291 8.726 10.098 1.00 95.19 185 HIS A O 1
ATOM 1365 N N . VAL A 1 186 ? 0.040 10.429 11.552 1.00 94.94 186 VAL A N 1
ATOM 1366 C CA . VAL A 1 186 ? -1.286 10.049 12.056 1.00 94.94 186 VAL A CA 1
ATOM 1367 C C . VAL A 1 186 ? -2.265 11.178 11.755 1.00 94.94 186 VAL A C 1
ATOM 1369 O O . VAL A 1 186 ? -2.183 12.253 12.347 1.00 94.94 186 VAL A O 1
ATOM 1372 N N . ASP A 1 187 ? -3.224 10.911 10.879 1.00 96.56 187 ASP A N 1
ATOM 1373 C CA . ASP A 1 187 ? -4.429 11.715 10.717 1.00 96.56 187 ASP A CA 1
ATOM 1374 C C . ASP A 1 187 ? -5.488 11.207 11.699 1.00 96.56 187 ASP A C 1
ATOM 1376 O O . ASP A 1 187 ? -6.199 10.230 11.447 1.00 96.56 187 ASP A O 1
ATOM 1380 N N . THR A 1 188 ? -5.591 11.871 12.847 1.00 93.25 188 THR A N 1
ATOM 1381 C CA . THR A 1 188 ? -6.541 11.502 13.905 1.00 93.25 188 THR A CA 1
ATOM 1382 C C . THR A 1 188 ? -7.996 11.690 13.484 1.00 93.25 188 THR A C 1
ATOM 1384 O O . THR A 1 188 ? -8.864 10.948 13.945 1.00 93.25 188 THR A O 1
ATOM 1387 N N . LYS A 1 189 ? -8.276 12.646 12.590 1.00 94.62 189 LYS A N 1
ATOM 1388 C CA . LYS A 1 189 ? -9.632 12.952 12.124 1.00 94.62 189 LYS A CA 1
ATOM 1389 C C . LYS A 1 189 ? -10.164 11.837 11.231 1.00 94.62 189 LYS A C 1
ATOM 1391 O O . LYS A 1 189 ? -11.303 11.412 11.409 1.00 94.62 189 LYS A O 1
ATOM 1396 N N . ASN A 1 190 ? -9.352 11.366 10.286 1.00 95.81 190 ASN A N 1
ATOM 1397 C CA . ASN A 1 190 ? -9.745 10.311 9.347 1.00 95.81 190 ASN A CA 1
ATOM 1398 C C . ASN A 1 190 ? -9.303 8.907 9.780 1.00 95.81 190 ASN A C 1
ATOM 1400 O O . ASN A 1 190 ? -9.634 7.937 9.102 1.00 95.81 190 ASN A O 1
ATOM 1404 N N . LYS A 1 191 ? -8.582 8.790 10.903 1.00 95.38 191 LYS A N 1
ATOM 1405 C CA . LYS A 1 191 ? -7.988 7.542 11.416 1.00 95.38 191 LYS A CA 1
ATOM 1406 C C . LYS A 1 191 ? -7.084 6.857 10.390 1.00 95.38 191 LYS A C 1
ATOM 1408 O O . LYS A 1 191 ? -7.078 5.633 10.259 1.00 95.38 191 LYS A O 1
ATOM 1413 N N . VAL A 1 192 ? -6.323 7.667 9.663 1.00 97.62 192 VAL A N 1
ATOM 1414 C CA . VAL A 1 192 ? -5.361 7.211 8.660 1.00 97.62 192 VAL A CA 1
ATOM 1415 C C . VAL A 1 192 ? -3.963 7.302 9.259 1.00 97.62 192 VAL A C 1
ATOM 1417 O O . VAL A 1 192 ? -3.578 8.340 9.793 1.00 97.62 192 VAL A O 1
ATOM 1420 N N . VAL A 1 193 ? -3.197 6.217 9.185 1.00 96.69 193 VAL A N 1
ATOM 1421 C CA . VAL A 1 193 ? -1.800 6.181 9.634 1.00 96.69 193 VAL A CA 1
ATOM 1422 C C . VAL A 1 193 ? -0.918 5.818 8.452 1.00 96.69 193 VAL A C 1
ATOM 1424 O O . VAL A 1 193 ? -1.188 4.839 7.757 1.00 96.69 193 VAL A O 1
ATOM 1427 N N . THR A 1 194 ? 0.125 6.608 8.202 1.00 97.88 194 THR A N 1
ATOM 1428 C CA . THR A 1 194 ? 0.987 6.428 7.029 1.00 97.88 194 THR A CA 1
ATOM 1429 C C . THR A 1 194 ? 2.467 6.529 7.342 1.00 97.88 194 THR A C 1
ATOM 1431 O O . THR A 1 194 ? 2.871 7.284 8.221 1.00 97.88 194 THR A O 1
ATOM 1434 N N . THR A 1 195 ? 3.294 5.763 6.633 1.00 96.75 195 THR A N 1
ATOM 1435 C CA . THR A 1 195 ? 4.757 5.799 6.786 1.00 96.75 195 THR A CA 1
ATOM 1436 C C . THR A 1 195 ? 5.462 5.680 5.429 1.00 96.75 195 THR A C 1
ATOM 1438 O O . THR A 1 195 ? 4.959 4.952 4.566 1.00 96.75 195 THR A O 1
ATOM 1441 N N . PRO A 1 196 ? 6.608 6.355 5.202 1.00 96.44 196 PRO A N 1
ATOM 1442 C CA . PRO A 1 196 ? 7.214 6.410 3.870 1.00 96.44 196 PRO A CA 1
ATOM 1443 C C . PRO A 1 196 ? 7.815 5.087 3.381 1.00 96.44 196 PRO A C 1
ATOM 1445 O O . PRO A 1 196 ? 7.843 4.867 2.181 1.00 96.44 196 PRO A O 1
ATOM 1448 N N . ALA A 1 197 ? 8.279 4.200 4.269 1.00 96.12 197 ALA A N 1
ATOM 1449 C CA . ALA A 1 197 ? 8.900 2.919 3.896 1.00 96.12 197 ALA A CA 1
ATOM 1450 C C . ALA A 1 197 ? 9.922 3.058 2.734 1.00 96.12 197 ALA A C 1
ATOM 1452 O O . ALA A 1 197 ? 10.777 3.938 2.803 1.00 96.12 197 ALA A O 1
ATOM 1453 N N . PHE A 1 198 ? 9.848 2.233 1.679 1.00 96.81 198 PHE A N 1
ATOM 1454 C CA . PHE A 1 198 ? 10.785 2.273 0.540 1.00 96.81 198 PHE A CA 1
ATOM 1455 C C . PHE A 1 198 ? 10.593 3.458 -0.425 1.00 96.81 198 PHE A C 1
ATOM 1457 O O . PHE A 1 198 ? 11.128 3.451 -1.531 1.00 96.81 198 PHE A O 1
ATOM 1464 N N . MET A 1 199 ? 9.874 4.512 -0.028 1.00 96.31 199 MET A N 1
ATOM 1465 C CA . MET A 1 199 ? 9.908 5.784 -0.763 1.00 96.31 199 MET A CA 1
ATOM 1466 C C . MET A 1 199 ? 11.266 6.497 -0.638 1.00 96.31 199 MET A C 1
ATOM 1468 O O . MET A 1 199 ? 11.494 7.479 -1.348 1.00 96.31 199 MET A O 1
ATOM 1472 N N . CYS A 1 200 ? 12.162 6.004 0.231 1.00 93.62 200 CYS A N 1
ATOM 1473 C CA . CYS A 1 200 ? 13.551 6.437 0.324 1.00 93.62 200 CYS A CA 1
ATOM 1474 C C . CYS A 1 200 ? 14.574 5.297 0.291 1.00 93.62 200 CYS A C 1
ATOM 1476 O O . CYS A 1 200 ? 14.281 4.149 0.627 1.00 93.62 200 CYS A O 1
ATOM 1478 N N . GLU A 1 201 ? 15.810 5.671 -0.031 1.00 92.56 201 GLU A N 1
ATOM 1479 C CA . GLU A 1 201 ? 17.005 4.849 0.112 1.00 92.56 201 GLU A CA 1
ATOM 1480 C C . GLU A 1 201 ? 17.545 4.957 1.544 1.00 92.56 201 GLU A C 1
ATOM 1482 O O . GLU A 1 201 ? 18.043 5.998 1.981 1.00 92.56 201 GLU A O 1
ATOM 1487 N N . THR A 1 202 ? 17.433 3.869 2.303 1.00 91.75 202 THR A N 1
ATOM 1488 C CA . THR A 1 202 ? 17.925 3.770 3.681 1.00 91.75 202 THR A CA 1
ATOM 1489 C C . THR A 1 202 ? 18.182 2.310 4.058 1.00 91.75 202 THR A C 1
ATOM 1491 O O . THR A 1 202 ? 17.914 1.387 3.288 1.00 91.75 202 THR A O 1
ATOM 1494 N N . ALA A 1 203 ? 18.716 2.067 5.254 1.00 92.69 203 ALA A N 1
ATOM 1495 C CA . ALA A 1 203 ? 18.932 0.711 5.738 1.00 92.69 203 ALA A CA 1
ATOM 1496 C C . ALA A 1 203 ? 17.598 -0.022 5.970 1.00 92.69 203 ALA A C 1
ATOM 1498 O O . ALA A 1 203 ? 16.665 0.521 6.560 1.00 92.69 203 ALA A O 1
ATOM 1499 N N . LEU A 1 204 ? 17.539 -1.302 5.585 1.00 93.12 204 LEU A N 1
ATOM 1500 C CA . LEU A 1 204 ? 16.323 -2.125 5.642 1.00 93.12 204 LEU A CA 1
ATOM 1501 C C . LEU A 1 204 ? 15.643 -2.144 7.024 1.00 93.12 204 LEU A C 1
ATOM 1503 O O . LEU A 1 204 ? 14.418 -2.168 7.118 1.00 93.12 204 LEU A O 1
ATOM 1507 N N . HIS A 1 205 ? 16.424 -2.113 8.106 1.00 93.00 205 HIS A N 1
ATOM 1508 C CA . HIS A 1 205 ? 15.870 -2.111 9.460 1.00 93.00 205 HIS A CA 1
ATOM 1509 C C . HIS A 1 205 ? 15.097 -0.820 9.774 1.00 93.00 205 HIS A C 1
ATOM 1511 O O . HIS A 1 205 ? 14.070 -0.892 10.436 1.00 93.00 205 HIS A O 1
ATOM 1517 N N . HIS A 1 206 ? 15.489 0.336 9.223 1.00 92.88 206 HIS A N 1
ATOM 1518 C CA . HIS A 1 206 ? 14.715 1.570 9.376 1.00 92.88 206 HIS A CA 1
ATOM 1519 C C . HIS A 1 206 ? 13.341 1.475 8.705 1.00 92.88 206 HIS A C 1
ATOM 1521 O O . HIS A 1 206 ? 12.361 1.980 9.254 1.00 92.88 206 HIS A O 1
ATOM 1527 N N . ILE A 1 207 ? 13.244 0.774 7.568 1.00 94.12 207 ILE A N 1
ATOM 1528 C CA . ILE A 1 207 ? 11.957 0.472 6.925 1.00 94.12 207 ILE A CA 1
ATOM 1529 C C . ILE A 1 207 ? 11.097 -0.400 7.844 1.00 94.12 207 ILE A C 1
ATOM 1531 O O . ILE A 1 207 ? 9.942 -0.073 8.124 1.00 94.12 207 ILE A O 1
ATOM 1535 N N . PHE A 1 208 ? 11.677 -1.494 8.347 1.00 94.75 208 PHE A N 1
ATOM 1536 C CA . PHE A 1 208 ? 11.003 -2.421 9.256 1.00 94.75 208 PHE A CA 1
ATOM 1537 C C . PHE A 1 208 ? 10.490 -1.712 10.518 1.00 94.75 208 PHE A C 1
ATOM 1539 O O . PHE A 1 208 ? 9.339 -1.909 10.918 1.00 94.75 208 PHE A O 1
ATOM 1546 N N . ASP A 1 209 ? 11.314 -0.862 11.126 1.00 91.88 209 ASP A N 1
ATOM 1547 C CA . ASP A 1 209 ? 10.973 -0.123 12.339 1.00 91.88 209 ASP A CA 1
ATOM 1548 C C . ASP A 1 209 ? 9.907 0.947 12.077 1.00 91.88 209 ASP A C 1
ATOM 1550 O O . ASP A 1 209 ? 8.967 1.086 12.860 1.00 91.88 209 ASP A O 1
ATOM 1554 N N . GLY A 1 210 ? 9.994 1.664 10.951 1.00 92.44 210 GLY A N 1
ATOM 1555 C CA . GLY A 1 210 ? 8.998 2.659 10.546 1.00 92.44 210 GLY A CA 1
ATOM 1556 C C . GLY A 1 210 ? 7.609 2.055 10.316 1.00 92.44 210 GLY A C 1
ATOM 1557 O O . GLY A 1 210 ? 6.597 2.671 10.663 1.00 92.44 210 GLY A O 1
ATOM 1558 N N . ILE A 1 211 ? 7.546 0.831 9.785 1.00 94.31 211 ILE A N 1
ATOM 1559 C CA . ILE A 1 211 ? 6.299 0.056 9.672 1.00 94.31 211 ILE A CA 1
ATOM 1560 C C . ILE A 1 211 ? 5.800 -0.377 11.051 1.00 94.31 211 ILE A C 1
ATOM 1562 O O . ILE A 1 211 ? 4.603 -0.291 11.323 1.00 94.31 211 ILE A O 1
ATOM 1566 N N . GLY A 1 212 ? 6.697 -0.781 11.951 1.00 91.44 212 GLY A N 1
ATOM 1567 C CA . GLY A 1 212 ? 6.343 -1.070 13.342 1.00 91.44 212 GLY A CA 1
ATOM 1568 C C . GLY A 1 212 ? 5.720 0.135 14.041 1.00 91.44 212 GLY A C 1
ATOM 1569 O O . GLY A 1 212 ? 4.659 0.018 14.654 1.00 91.44 212 GLY A O 1
ATOM 1570 N N . ALA A 1 213 ? 6.316 1.318 13.877 1.00 89.44 213 ALA A N 1
ATOM 1571 C CA . ALA A 1 213 ? 5.794 2.564 14.428 1.00 89.44 213 ALA A CA 1
ATOM 1572 C C . ALA A 1 213 ? 4.382 2.880 13.905 1.00 89.44 213 ALA A C 1
ATOM 1574 O O . ALA A 1 213 ? 3.512 3.227 14.700 1.00 89.44 213 ALA A O 1
ATOM 1575 N N . MET A 1 214 ? 4.118 2.687 12.605 1.00 91.38 214 MET A N 1
ATOM 1576 C CA . MET A 1 214 ? 2.774 2.830 12.018 1.00 91.38 214 MET A CA 1
ATOM 1577 C C . MET A 1 214 ? 1.738 1.952 12.739 1.00 91.38 214 MET A C 1
ATOM 1579 O O . MET A 1 214 ? 0.639 2.413 13.048 1.00 91.38 214 MET A O 1
ATOM 1583 N N . LEU A 1 215 ? 2.096 0.705 13.048 1.00 88.44 215 LEU A N 1
ATOM 1584 C CA . LEU A 1 215 ? 1.206 -0.253 13.709 1.00 88.44 215 LEU A CA 1
ATOM 1585 C C . LEU A 1 215 ? 1.050 -0.002 15.215 1.00 88.44 215 LEU A C 1
ATOM 1587 O O . LEU A 1 215 ? 0.010 -0.324 15.774 1.00 88.44 215 LEU A O 1
ATOM 1591 N N . VAL A 1 216 ? 2.030 0.610 15.882 1.00 81.62 216 VAL A N 1
ATOM 1592 C CA . VAL A 1 216 ? 1.907 1.009 17.299 1.00 81.62 216 VAL A CA 1
ATOM 1593 C C . VAL A 1 216 ? 1.092 2.296 17.449 1.00 81.62 216 VAL A C 1
ATOM 1595 O O . VAL A 1 216 ? 0.246 2.396 18.341 1.00 81.62 216 VAL A O 1
ATOM 1598 N N . SER A 1 217 ? 1.299 3.279 16.567 1.00 74.50 217 SER A N 1
ATOM 1599 C CA . SER A 1 217 ? 0.548 4.544 16.557 1.00 74.50 217 SER A CA 1
ATOM 1600 C C . SER A 1 217 ? -0.960 4.332 16.407 1.00 74.50 217 SER A C 1
ATOM 1602 O O . SER A 1 217 ? -1.752 5.105 16.949 1.00 74.50 217 SER A O 1
ATOM 1604 N N . TRP A 1 218 ? -1.346 3.247 15.737 1.00 66.69 218 TRP A N 1
ATOM 1605 C CA . TRP A 1 218 ? -2.706 2.725 15.682 1.00 66.69 218 TRP A CA 1
ATOM 1606 C C . TRP A 1 218 ? -3.297 2.470 17.075 1.00 66.69 218 TRP A C 1
ATOM 1608 O O . TRP A 1 218 ? -4.359 3.001 17.405 1.00 66.69 218 TRP A O 1
ATOM 1618 N N . SER A 1 219 ? -2.624 1.651 17.889 1.00 60.59 219 SER A N 1
ATOM 1619 C CA . SER A 1 219 ? -3.140 1.169 19.177 1.00 60.59 219 SER A CA 1
ATOM 1620 C C . SER A 1 219 ? -3.275 2.276 20.217 1.00 60.59 219 SER A C 1
ATOM 1622 O O . SER A 1 219 ? -4.201 2.248 21.020 1.00 60.59 219 SER A O 1
ATOM 1624 N N . ASN A 1 220 ? -2.393 3.277 20.179 1.00 54.94 220 ASN A N 1
ATOM 1625 C CA . ASN A 1 220 ? -2.393 4.377 21.149 1.00 54.94 220 ASN A CA 1
ATOM 1626 C C . ASN A 1 220 ? -3.437 5.467 20.847 1.00 54.94 220 ASN A C 1
ATOM 1628 O O . ASN A 1 220 ? -3.721 6.295 21.709 1.00 54.94 220 ASN A O 1
ATOM 1632 N N . SER A 1 221 ? -4.004 5.486 19.637 1.00 50.03 221 SER A N 1
ATOM 1633 C CA . SER A 1 221 ? -4.903 6.554 19.173 1.00 50.03 221 SER A CA 1
ATOM 1634 C C . SER A 1 221 ? -6.395 6.189 19.252 1.00 50.03 221 SER A C 1
ATOM 1636 O O . SER A 1 221 ? -7.238 6.976 18.820 1.00 50.03 221 SER A O 1
ATOM 1638 N N . MET A 1 222 ? -6.749 5.010 19.783 1.00 48.41 222 MET A N 1
ATOM 1639 C CA . MET A 1 222 ? -8.130 4.507 19.846 1.00 4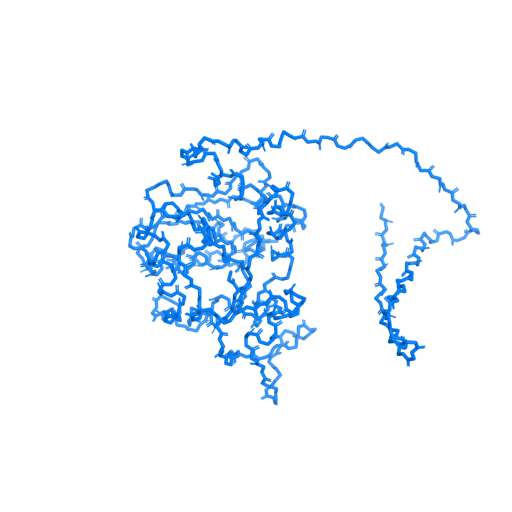8.41 222 MET A CA 1
ATOM 1640 C C . MET A 1 222 ? -8.540 4.165 21.290 1.00 48.41 222 MET A C 1
ATOM 1642 O O . MET A 1 222 ? -7.742 3.590 22.026 1.00 48.41 222 MET A O 1
ATOM 1646 N N . PRO A 1 223 ? -9.781 4.479 21.717 1.00 39.91 223 PRO A N 1
ATOM 1647 C CA . PRO A 1 223 ? -10.277 4.066 23.025 1.00 39.91 223 PRO A CA 1
ATOM 1648 C C . PRO A 1 223 ? -10.323 2.536 23.096 1.00 39.91 223 PRO A C 1
ATOM 1650 O O . PRO A 1 223 ? -10.980 1.892 22.278 1.00 39.91 223 PRO A O 1
ATOM 1653 N N . HIS A 1 224 ? -9.604 1.958 24.061 1.00 44.75 224 HIS A N 1
ATOM 1654 C CA . HIS A 1 224 ? -9.591 0.517 24.277 1.00 44.75 224 HIS A CA 1
ATOM 1655 C C . HIS A 1 224 ? -11.010 0.016 24.595 1.00 44.75 224 HIS A C 1
ATOM 1657 O O . HIS A 1 224 ? -11.606 0.491 25.568 1.00 44.75 224 HIS A O 1
ATOM 1663 N N . PRO A 1 225 ? -11.555 -0.975 23.864 1.00 35.62 225 PRO A N 1
ATOM 1664 C CA . PRO A 1 225 ? -12.547 -1.846 24.473 1.00 35.62 225 PRO A CA 1
ATOM 1665 C C . PRO A 1 225 ? -11.860 -2.527 25.664 1.00 35.62 225 PRO A C 1
ATOM 1667 O O . PRO A 1 225 ? -10.677 -2.853 25.600 1.00 35.62 225 PRO A O 1
ATOM 1670 N N . SER A 1 226 ? -12.562 -2.659 26.785 1.00 33.75 226 SER A N 1
ATOM 1671 C CA . SER A 1 226 ? -12.059 -3.226 28.041 1.00 33.75 226 SER A CA 1
ATOM 1672 C C . SER A 1 226 ? -11.377 -4.589 27.825 1.00 33.75 226 SER A C 1
ATOM 1674 O O . SER A 1 226 ? -12.044 -5.618 27.793 1.00 33.75 226 SER A O 1
ATOM 1676 N N . GLY A 1 227 ? -10.056 -4.578 27.641 1.00 38.50 227 GLY A N 1
ATOM 1677 C CA . GLY A 1 227 ? -9.265 -5.727 27.198 1.00 38.50 227 GLY A CA 1
ATOM 1678 C C . GLY A 1 227 ? -7.966 -5.236 26.566 1.00 38.50 227 GLY A C 1
ATOM 1679 O O . GLY A 1 227 ? -7.883 -5.050 25.358 1.00 38.50 227 GLY A O 1
ATOM 1680 N N . GLY A 1 228 ? -6.987 -4.915 27.414 1.00 32.19 228 GLY A N 1
ATOM 1681 C CA . GLY A 1 228 ? -5.761 -4.228 27.020 1.00 32.19 228 GLY A CA 1
ATOM 1682 C C . GLY A 1 228 ? -4.926 -5.003 26.003 1.00 32.19 228 GLY A C 1
ATOM 1683 O O . GLY A 1 228 ? -4.593 -6.165 26.216 1.00 32.19 228 GLY A O 1
ATOM 1684 N N . TYR A 1 229 ? -4.511 -4.315 24.943 1.00 37.88 229 TYR A N 1
ATOM 1685 C CA . TYR A 1 229 ? -3.325 -4.711 24.196 1.00 37.88 229 TYR A CA 1
ATOM 1686 C C . TYR A 1 229 ? -2.106 -4.260 25.003 1.00 37.88 229 TYR A C 1
ATOM 1688 O O . TYR A 1 229 ? -1.980 -3.082 25.344 1.00 37.88 229 TYR A O 1
ATOM 1696 N N . ALA A 1 230 ? -1.235 -5.201 25.366 1.00 33.81 230 ALA A N 1
ATOM 1697 C CA . ALA A 1 230 ? -0.018 -4.895 26.100 1.00 33.81 230 ALA A CA 1
ATOM 1698 C C . ALA A 1 230 ? 0.881 -3.979 25.255 1.00 33.81 230 ALA A C 1
ATOM 1700 O O . ALA A 1 230 ? 1.300 -4.335 24.154 1.00 33.81 230 ALA A O 1
ATOM 1701 N N . CYS A 1 231 ? 1.178 -2.795 25.788 1.00 31.27 231 CYS A N 1
ATOM 1702 C CA . CYS A 1 231 ? 2.235 -1.924 25.297 1.00 31.27 231 CYS A CA 1
ATOM 1703 C C . CYS A 1 231 ? 3.555 -2.709 25.325 1.00 31.27 231 CYS A C 1
ATOM 1705 O O . CYS A 1 231 ? 4.066 -3.030 26.400 1.00 31.27 231 CYS A O 1
ATOM 1707 N N . VAL A 1 232 ? 4.092 -3.065 24.156 1.00 35.78 232 VAL A N 1
ATOM 1708 C CA . VAL A 1 232 ? 5.403 -3.714 24.077 1.00 35.78 232 VAL A CA 1
ATOM 1709 C C . VAL A 1 232 ? 6.456 -2.620 24.189 1.00 35.78 232 VAL A C 1
ATOM 1711 O O . VAL A 1 232 ? 6.768 -1.916 23.229 1.00 35.78 232 VAL A O 1
ATOM 1714 N N . ALA A 1 233 ? 6.954 -2.450 25.411 1.00 28.73 233 ALA A N 1
ATOM 1715 C CA . ALA A 1 233 ? 8.103 -1.619 25.713 1.00 28.73 233 ALA A CA 1
ATOM 1716 C C . ALA A 1 233 ? 9.346 -2.094 24.938 1.00 28.73 233 ALA A C 1
ATOM 1718 O O . ALA A 1 233 ? 9.551 -3.286 24.710 1.00 28.73 233 ALA A O 1
ATOM 1719 N N . SER A 1 234 ? 10.163 -1.112 24.561 1.00 28.02 234 SER A N 1
ATOM 1720 C CA . SER A 1 234 ? 11.478 -1.237 23.932 1.00 28.02 234 SER A CA 1
ATOM 1721 C C . SER A 1 234 ? 12.324 -2.373 24.525 1.00 28.02 234 SER A C 1
ATOM 1723 O O . SER A 1 234 ? 12.495 -2.451 25.741 1.00 28.02 234 SER A O 1
ATOM 1725 N N . LEU A 1 235 ? 12.891 -3.224 23.665 1.00 28.48 235 LEU A N 1
ATOM 1726 C CA . LEU A 1 235 ? 13.889 -4.224 24.044 1.00 28.48 235 LEU A CA 1
ATOM 1727 C C . LEU A 1 235 ? 15.227 -3.882 23.387 1.00 28.48 235 LEU A C 1
ATOM 1729 O O . LEU A 1 235 ? 15.456 -4.140 22.206 1.00 28.48 235 LEU A O 1
ATOM 1733 N N . THR A 1 236 ? 16.139 -3.338 24.188 1.00 24.59 236 THR A N 1
ATOM 1734 C CA . THR A 1 236 ? 17.580 -3.429 23.946 1.00 24.59 236 THR A CA 1
ATOM 1735 C C . THR A 1 236 ? 17.984 -4.900 23.981 1.00 24.59 236 THR A C 1
ATOM 1737 O O . THR A 1 236 ? 17.833 -5.554 25.012 1.00 24.59 236 THR A O 1
ATOM 1740 N N . THR A 1 237 ? 18.493 -5.431 22.870 1.00 26.45 237 THR A N 1
ATOM 1741 C CA . THR A 1 237 ? 19.038 -6.795 22.826 1.00 26.45 237 THR A CA 1
ATOM 1742 C C . THR A 1 237 ? 20.517 -6.753 23.199 1.00 26.45 237 THR A C 1
ATOM 1744 O O . THR A 1 237 ? 21.322 -6.174 22.474 1.00 26.45 237 THR A O 1
ATOM 1747 N N . THR A 1 238 ? 20.889 -7.369 24.319 1.00 23.98 238 THR A N 1
ATOM 1748 C CA . THR A 1 238 ? 22.271 -7.770 24.601 1.00 23.98 238 THR A CA 1
ATOM 1749 C C . THR A 1 238 ? 22.508 -9.157 24.008 1.00 23.98 238 THR A C 1
ATOM 1751 O O . THR A 1 238 ? 21.766 -10.097 24.283 1.00 23.98 238 THR A O 1
ATOM 1754 N N . VAL A 1 239 ? 23.536 -9.287 23.170 1.00 28.30 239 VAL A N 1
ATOM 1755 C CA . VAL A 1 239 ? 24.000 -10.579 22.649 1.00 28.30 239 VAL A CA 1
ATOM 1756 C C . VAL A 1 239 ? 24.927 -11.204 23.689 1.00 28.30 239 VAL A C 1
ATOM 1758 O O . VAL A 1 239 ? 25.943 -10.606 24.039 1.00 28.30 239 VAL A O 1
ATOM 1761 N N . SER A 1 240 ? 24.592 -12.399 24.174 1.00 25.39 240 SER A N 1
ATOM 1762 C CA . SER A 1 240 ? 25.472 -13.229 24.999 1.00 25.39 240 SER A CA 1
ATOM 1763 C C . SER A 1 240 ? 25.925 -14.477 24.226 1.00 25.39 240 SER A C 1
ATOM 1765 O O . SER A 1 240 ? 25.111 -15.271 23.764 1.00 25.39 240 SER A O 1
ATOM 1767 N N . ASP A 1 241 ? 27.251 -14.606 24.126 1.00 26.81 241 ASP A N 1
ATOM 1768 C CA . ASP A 1 241 ? 28.082 -15.740 23.689 1.00 26.81 241 ASP A CA 1
ATOM 1769 C C . ASP A 1 241 ? 28.101 -16.176 22.204 1.00 26.81 241 ASP A C 1
ATOM 1771 O O . ASP A 1 241 ? 27.337 -17.018 21.733 1.00 26.81 241 ASP A O 1
ATOM 1775 N N . GLU A 1 242 ? 29.140 -15.699 21.499 1.00 35.84 242 GLU A N 1
ATOM 1776 C CA . GLU A 1 242 ? 29.692 -16.278 20.264 1.00 35.84 242 GLU A CA 1
ATOM 1777 C C . GLU A 1 242 ? 30.485 -17.568 20.563 1.00 35.84 242 GLU A C 1
ATOM 1779 O O . GLU A 1 242 ? 31.483 -17.541 21.285 1.00 35.84 242 GLU A O 1
ATOM 1784 N N . LYS A 1 243 ? 30.164 -18.687 19.897 1.00 32.81 243 LYS A N 1
ATOM 1785 C CA . LYS A 1 243 ? 31.117 -19.803 19.736 1.00 32.81 243 LYS A CA 1
ATOM 1786 C C . LYS A 1 243 ? 31.703 -19.804 18.327 1.00 32.81 243 LYS A C 1
ATOM 1788 O O . LYS A 1 243 ? 31.083 -20.275 17.378 1.00 32.81 243 LYS A O 1
ATOM 1793 N N . ARG A 1 244 ? 32.941 -19.312 18.208 1.00 36.09 244 ARG A N 1
ATOM 1794 C CA . ARG A 1 244 ? 33.751 -19.355 16.980 1.00 36.09 244 ARG A CA 1
ATOM 1795 C C . ARG A 1 244 ? 34.330 -20.754 16.755 1.00 36.09 244 ARG A C 1
ATOM 1797 O O . ARG A 1 244 ? 34.989 -21.298 17.640 1.00 36.09 244 ARG A O 1
ATOM 1804 N N . LYS A 1 245 ? 34.194 -21.295 15.543 1.00 37.88 245 LYS A N 1
ATOM 1805 C CA . LYS A 1 245 ? 35.072 -22.364 15.037 1.00 37.88 245 LYS A CA 1
ATOM 1806 C C . LYS A 1 245 ? 35.960 -21.786 13.938 1.00 37.88 245 LYS A C 1
ATOM 1808 O O . LYS A 1 245 ? 35.461 -21.346 12.912 1.00 37.88 245 LYS A O 1
ATOM 1813 N N . LYS A 1 246 ? 37.278 -21.782 14.166 1.00 34.50 246 LYS A N 1
ATOM 1814 C CA . LYS A 1 246 ? 38.284 -21.448 13.146 1.00 34.50 246 LYS A CA 1
ATOM 1815 C C . LYS A 1 246 ? 38.417 -22.615 12.169 1.00 34.50 246 LYS A C 1
ATOM 1817 O O . LYS A 1 246 ? 38.679 -23.732 12.609 1.00 34.50 246 LYS A O 1
ATOM 1822 N N . VAL A 1 247 ? 38.321 -22.348 10.869 1.00 40.12 247 VAL A N 1
ATOM 1823 C CA . VAL A 1 247 ? 38.752 -23.281 9.821 1.00 40.12 247 VAL A CA 1
ATOM 1824 C C . VAL A 1 247 ? 39.756 -22.559 8.919 1.00 40.12 247 VAL A C 1
ATOM 1826 O O . VAL A 1 247 ? 39.388 -21.645 8.195 1.00 40.12 247 VAL A O 1
ATOM 1829 N N . GLY A 1 248 ? 41.023 -22.981 8.988 1.00 41.38 248 GLY A N 1
ATOM 1830 C CA . GLY A 1 248 ? 42.064 -22.716 7.984 1.00 41.38 248 GLY A CA 1
ATOM 1831 C C . GLY A 1 248 ? 42.647 -21.290 7.884 1.00 41.38 248 GLY A C 1
ATOM 1832 O O . GLY A 1 248 ? 42.105 -20.348 8.458 1.00 41.38 248 GLY A O 1
ATOM 1833 N N . PRO A 1 249 ? 43.786 -21.119 7.173 1.00 37.56 249 PRO A N 1
ATOM 1834 C CA . PRO A 1 249 ? 44.565 -19.875 7.157 1.00 37.56 249 PRO A CA 1
ATOM 1835 C C . PRO A 1 249 ? 44.064 -18.816 6.157 1.00 37.56 249 PRO A C 1
ATOM 1837 O O . PRO A 1 249 ? 44.623 -17.727 6.100 1.00 37.56 249 PRO A O 1
ATOM 1840 N N . SER A 1 250 ? 43.001 -19.093 5.403 1.00 45.50 250 SER A N 1
ATOM 1841 C CA . SER A 1 250 ? 42.296 -18.132 4.546 1.00 45.50 250 SER A CA 1
ATOM 1842 C C . SER A 1 250 ? 40.825 -18.118 4.964 1.00 45.50 250 SER A C 1
ATOM 1844 O O . SER A 1 250 ? 39.994 -18.823 4.397 1.00 45.50 250 SER A O 1
ATOM 1846 N N . SER A 1 251 ? 40.532 -17.416 6.058 1.00 38.03 251 SER A N 1
ATOM 1847 C CA . SER A 1 251 ? 39.221 -17.463 6.712 1.00 38.03 251 SER A CA 1
ATOM 1848 C C . SER A 1 251 ? 38.222 -16.519 6.042 1.00 38.03 251 SER A C 1
ATOM 1850 O O . SER A 1 251 ? 38.046 -15.378 6.455 1.00 38.03 251 SER A O 1
ATOM 1852 N N . GLU A 1 252 ? 37.535 -17.010 5.013 1.00 40.00 252 GLU A N 1
ATOM 1853 C CA . GLU A 1 252 ? 36.187 -16.531 4.712 1.00 40.00 252 GLU A CA 1
ATOM 1854 C C . GLU A 1 252 ? 35.225 -17.189 5.709 1.00 40.00 252 GLU A C 1
ATOM 1856 O O . GLU A 1 252 ? 35.154 -18.416 5.811 1.00 40.00 252 GLU A O 1
ATOM 1861 N N . ASN A 1 253 ? 34.493 -16.381 6.478 1.00 39.94 253 ASN A N 1
ATOM 1862 C CA . ASN A 1 253 ? 33.408 -16.878 7.321 1.00 39.94 253 ASN A CA 1
ATOM 1863 C C . ASN A 1 253 ? 32.218 -17.240 6.424 1.00 39.94 253 ASN A C 1
ATOM 1865 O O . ASN A 1 253 ? 31.319 -16.430 6.216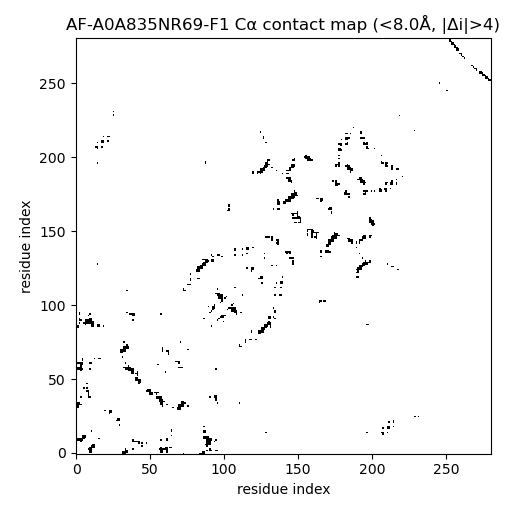 1.00 39.94 253 ASN A O 1
ATOM 1869 N N . VAL A 1 254 ? 32.219 -18.449 5.865 1.00 37.97 254 VAL A N 1
ATOM 1870 C CA . VAL A 1 254 ?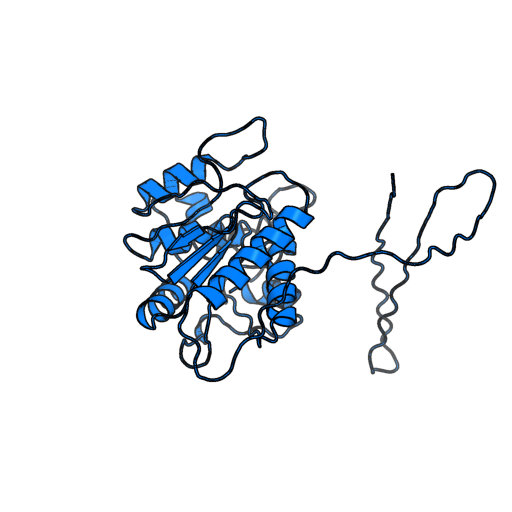 31.092 -18.962 5.079 1.00 37.97 254 VAL A CA 1
ATOM 1871 C C . VAL A 1 254 ? 30.133 -19.701 6.009 1.00 37.97 254 VAL A C 1
ATOM 1873 O O . VAL A 1 254 ? 30.448 -20.773 6.523 1.00 37.97 254 VAL A O 1
ATOM 1876 N N . PHE A 1 255 ? 28.940 -19.142 6.211 1.00 42.22 255 PHE A N 1
ATOM 1877 C CA . PHE A 1 255 ? 27.822 -19.848 6.835 1.00 42.22 255 PHE A CA 1
ATOM 1878 C C . PHE A 1 255 ? 26.935 -20.428 5.732 1.00 42.22 255 PHE A C 1
ATOM 1880 O O . PHE A 1 255 ? 26.296 -19.686 4.993 1.00 42.22 255 PHE A O 1
ATOM 1887 N N . VAL A 1 256 ? 26.893 -21.756 5.613 1.00 37.12 256 VAL A N 1
ATOM 1888 C CA . VAL A 1 256 ? 25.956 -22.451 4.720 1.00 37.12 256 VAL A CA 1
ATOM 1889 C C . VAL A 1 256 ? 24.771 -22.919 5.556 1.00 37.12 256 VAL A C 1
ATOM 1891 O O . VAL A 1 256 ? 24.900 -23.849 6.352 1.00 37.12 256 VAL A O 1
ATOM 1894 N N . LEU A 1 257 ? 23.613 -22.280 5.388 1.00 33.53 257 LEU A N 1
ATOM 1895 C CA . LEU A 1 257 ? 22.356 -22.761 5.957 1.00 33.53 257 LEU A CA 1
ATOM 1896 C C . LEU A 1 257 ? 21.659 -23.641 4.910 1.00 33.53 257 LEU A C 1
ATOM 1898 O O . LEU A 1 257 ? 21.232 -23.143 3.873 1.00 33.53 257 LEU A O 1
ATOM 1902 N N . SER A 1 258 ? 21.554 -24.947 5.156 1.00 32.22 258 SER A N 1
ATOM 1903 C CA . SER A 1 258 ? 20.704 -25.837 4.353 1.00 32.22 258 SER A CA 1
ATOM 1904 C C . SER A 1 258 ? 19.366 -26.011 5.059 1.00 32.22 258 SER A C 1
ATOM 1906 O O . SER A 1 258 ? 19.306 -26.605 6.132 1.00 32.22 258 SER A O 1
ATOM 1908 N N . ILE A 1 259 ? 18.290 -25.497 4.465 1.00 33.78 259 ILE A N 1
ATOM 1909 C CA . ILE A 1 259 ? 16.928 -25.670 4.979 1.00 33.78 259 ILE A CA 1
ATOM 1910 C C . ILE A 1 259 ? 16.346 -26.924 4.326 1.00 33.78 259 ILE A C 1
ATOM 1912 O O . ILE A 1 259 ? 16.218 -26.982 3.108 1.00 33.78 259 ILE A O 1
ATOM 1916 N N . HIS A 1 260 ? 16.024 -27.939 5.127 1.00 31.27 260 HIS A N 1
ATOM 1917 C CA . HIS A 1 260 ? 15.256 -29.097 4.668 1.00 31.27 260 HIS A CA 1
ATOM 1918 C C . HIS A 1 260 ? 13.800 -28.887 5.069 1.00 31.27 260 HIS A C 1
ATOM 1920 O O . HIS A 1 260 ? 13.494 -28.737 6.251 1.00 31.27 260 HIS A O 1
ATOM 1926 N N . GLN A 1 261 ? 12.907 -28.848 4.085 1.00 31.73 261 GLN A N 1
ATOM 1927 C CA . GLN A 1 261 ? 11.473 -28.786 4.324 1.00 31.73 261 GLN A CA 1
ATOM 1928 C C . GLN A 1 261 ? 10.931 -30.216 4.257 1.00 31.73 261 GLN A C 1
ATOM 1930 O O . GLN A 1 261 ? 10.872 -30.808 3.183 1.00 31.73 261 GLN A O 1
ATOM 1935 N N . GLN A 1 262 ? 10.593 -30.795 5.408 1.00 29.88 262 GLN A N 1
ATOM 1936 C CA . GLN A 1 262 ? 9.909 -32.085 5.468 1.00 29.88 262 GLN A CA 1
ATOM 1937 C C . GLN A 1 262 ? 8.406 -31.823 5.301 1.00 29.88 262 GLN A C 1
ATOM 1939 O O . GLN A 1 262 ? 7.845 -30.979 6.000 1.00 29.88 262 GLN A O 1
ATOM 1944 N N . THR A 1 263 ? 7.777 -32.487 4.335 1.00 34.28 263 THR A N 1
ATOM 1945 C CA . THR A 1 263 ? 6.313 -32.522 4.190 1.00 34.28 263 THR A CA 1
ATOM 1946 C C . THR A 1 263 ? 5.838 -33.921 4.569 1.00 34.28 263 THR A C 1
ATOM 1948 O O . THR A 1 263 ? 6.582 -34.878 4.368 1.00 34.28 263 THR A O 1
ATOM 1951 N N . ASP A 1 264 ? 4.638 -34.039 5.141 1.00 35.84 264 ASP A N 1
ATOM 1952 C CA . ASP A 1 264 ? 4.069 -35.297 5.660 1.00 35.84 264 ASP A CA 1
ATOM 1953 C C . ASP A 1 264 ? 3.635 -36.299 4.561 1.00 35.84 264 ASP A C 1
ATOM 1955 O O . ASP A 1 264 ? 2.835 -37.198 4.815 1.00 35.84 264 ASP A O 1
ATOM 1959 N N . GLU A 1 265 ? 4.163 -36.183 3.339 1.00 34.19 265 GLU A N 1
ATOM 1960 C CA . GLU A 1 265 ? 3.986 -37.184 2.283 1.00 34.19 265 GLU A CA 1
ATOM 1961 C C . GLU A 1 265 ? 5.275 -38.007 2.104 1.00 34.19 265 GLU A C 1
ATOM 1963 O O . GLU A 1 265 ? 6.345 -37.419 1.925 1.00 34.19 265 GLU A O 1
ATOM 1968 N N . PRO A 1 266 ? 5.213 -39.355 2.120 1.00 36.00 266 PRO A N 1
ATOM 1969 C CA . PRO A 1 266 ? 6.409 -40.200 2.113 1.00 36.00 266 PRO A CA 1
ATOM 1970 C C . PRO A 1 266 ? 7.316 -40.094 0.875 1.00 36.00 266 PRO A C 1
ATOM 1972 O O . PRO A 1 266 ? 8.426 -40.604 0.948 1.00 36.00 266 PRO A O 1
ATOM 1975 N N . ASP A 1 267 ? 6.901 -39.448 -0.227 1.00 37.25 267 ASP A N 1
ATOM 1976 C CA . ASP A 1 267 ? 7.593 -39.585 -1.524 1.00 37.25 267 ASP A CA 1
ATOM 1977 C C . ASP A 1 267 ? 7.739 -38.303 -2.381 1.00 37.25 267 ASP A C 1
ATOM 1979 O O . ASP A 1 267 ? 8.007 -38.390 -3.580 1.00 37.25 267 ASP A O 1
ATOM 1983 N N . SER A 1 268 ? 7.669 -37.091 -1.814 1.00 33.69 268 SER A N 1
ATOM 1984 C CA . SER A 1 268 ? 8.004 -35.867 -2.575 1.00 33.69 268 SER A CA 1
ATOM 1985 C C . SER A 1 268 ? 9.059 -34.997 -1.887 1.00 33.69 268 SER A C 1
ATOM 1987 O O . SER A 1 268 ? 8.754 -34.048 -1.165 1.00 33.69 268 SER A O 1
ATOM 1989 N N . CYS A 1 269 ? 10.337 -35.289 -2.142 1.00 31.55 269 CYS A N 1
ATOM 1990 C CA . CYS A 1 269 ? 11.439 -34.408 -1.757 1.00 31.55 269 CYS A CA 1
ATOM 1991 C C . CYS A 1 269 ? 11.615 -33.304 -2.816 1.00 31.55 269 CYS A C 1
ATOM 1993 O O . CYS A 1 269 ? 12.293 -33.494 -3.825 1.00 31.55 269 CYS A O 1
ATOM 1995 N N . LEU A 1 270 ? 10.990 -32.142 -2.606 1.00 31.89 270 LEU A N 1
ATOM 1996 C CA . LEU A 1 270 ? 11.298 -30.918 -3.354 1.00 31.89 270 LEU A CA 1
ATOM 1997 C C . LEU A 1 270 ? 12.440 -30.181 -2.643 1.00 31.89 270 LEU A C 1
ATOM 1999 O O . LEU A 1 270 ? 12.237 -29.532 -1.618 1.00 31.89 270 LEU A O 1
ATOM 2003 N N . SER A 1 271 ? 13.656 -30.266 -3.186 1.00 33.38 271 SER A N 1
ATOM 2004 C CA . SER A 1 271 ? 14.808 -29.517 -2.677 1.00 33.38 271 SER A CA 1
ATOM 2005 C C . SER A 1 271 ? 14.797 -28.081 -3.214 1.00 33.38 271 SER A C 1
ATOM 2007 O O . SER A 1 271 ? 15.277 -27.780 -4.305 1.00 33.38 271 SER A O 1
ATOM 2009 N N . SER A 1 272 ? 14.248 -27.153 -2.433 1.00 32.81 272 SER A N 1
ATOM 2010 C CA . SER A 1 272 ? 14.400 -25.721 -2.714 1.00 32.81 272 SER A CA 1
ATOM 2011 C C . SER A 1 272 ? 15.693 -25.221 -2.072 1.00 32.81 272 SER A C 1
ATOM 2013 O O . SER A 1 272 ? 15.797 -25.139 -0.851 1.00 32.81 272 SER A O 1
ATOM 2015 N N . HIS A 1 273 ? 16.695 -24.898 -2.890 1.00 31.61 273 HIS A N 1
ATOM 2016 C CA . HIS A 1 273 ? 17.952 -24.320 -2.420 1.00 31.61 273 HIS A CA 1
ATOM 2017 C C . HIS A 1 273 ? 17.815 -22.794 -2.369 1.00 31.61 273 HIS A C 1
ATOM 2019 O O . HIS A 1 273 ? 17.832 -22.135 -3.405 1.00 31.61 273 HIS A O 1
ATOM 2025 N N . ALA A 1 274 ? 17.691 -22.224 -1.171 1.00 33.56 274 ALA A N 1
ATOM 2026 C CA . ALA A 1 274 ? 17.902 -20.796 -0.951 1.00 33.56 274 ALA A CA 1
ATOM 2027 C C . ALA A 1 274 ? 19.271 -20.611 -0.289 1.00 33.56 274 ALA A C 1
ATOM 2029 O O . ALA A 1 274 ? 19.481 -21.047 0.841 1.00 33.56 274 ALA A O 1
ATOM 2030 N N . VAL A 1 275 ? 20.216 -19.993 -0.999 1.00 33.88 275 VAL A N 1
ATOM 2031 C CA . VAL A 1 275 ? 21.539 -19.662 -0.454 1.00 33.88 275 VAL A CA 1
ATOM 2032 C C . VAL A 1 275 ? 21.485 -18.235 0.081 1.00 33.88 275 VAL A C 1
ATOM 2034 O O . VAL A 1 275 ? 21.412 -17.284 -0.691 1.00 33.88 275 VAL A O 1
ATOM 2037 N N . VAL A 1 276 ? 21.527 -18.074 1.404 1.00 35.03 276 VAL A N 1
ATOM 2038 C CA . VAL A 1 276 ? 21.755 -16.765 2.032 1.00 35.03 276 VAL A CA 1
ATOM 2039 C C . VAL A 1 276 ? 23.257 -16.615 2.245 1.00 35.03 276 VAL A C 1
ATOM 2041 O O . VAL A 1 276 ? 23.823 -17.232 3.144 1.00 35.03 276 VAL A O 1
ATOM 2044 N N . ILE A 1 277 ? 23.919 -15.823 1.400 1.00 37.91 277 ILE A N 1
ATOM 2045 C CA . ILE A 1 277 ? 25.339 -15.497 1.573 1.00 37.91 277 ILE A CA 1
ATOM 2046 C C . ILE A 1 277 ? 25.438 -14.342 2.574 1.00 37.91 277 ILE A C 1
ATOM 2048 O O . ILE A 1 277 ? 25.134 -13.197 2.248 1.00 37.91 277 ILE A O 1
ATOM 2052 N N . LEU A 1 278 ? 25.871 -14.639 3.799 1.00 33.88 278 LEU A N 1
ATOM 2053 C CA . LEU A 1 278 ? 26.228 -13.627 4.791 1.00 33.88 278 LEU A CA 1
ATOM 2054 C C . LEU A 1 278 ? 27.674 -13.182 4.549 1.00 33.88 278 LEU A C 1
ATOM 2056 O O . LEU A 1 278 ? 28.608 -13.881 4.933 1.00 33.88 278 LEU A O 1
ATOM 2060 N N . LYS A 1 279 ? 27.870 -12.012 3.934 1.00 32.66 279 LYS A N 1
ATOM 2061 C CA . LYS A 1 279 ? 29.163 -11.319 3.978 1.00 32.66 279 LYS A CA 1
ATOM 2062 C C . LYS A 1 279 ? 29.154 -10.383 5.184 1.00 32.66 279 LYS A C 1
ATOM 2064 O O . LYS A 1 279 ? 28.570 -9.307 5.129 1.00 32.66 279 LYS A O 1
ATOM 2069 N N . VAL A 1 280 ? 29.737 -10.833 6.290 1.00 37.38 280 VAL A N 1
ATOM 2070 C CA . VAL A 1 280 ? 29.944 -10.000 7.483 1.00 37.38 280 VAL A CA 1
ATOM 2071 C C . VAL A 1 280 ? 31.209 -9.167 7.243 1.00 37.38 280 VAL A C 1
ATOM 2073 O O . VAL A 1 280 ? 32.260 -9.753 6.981 1.00 37.38 280 VAL A O 1
ATOM 2076 N N . PHE A 1 281 ? 31.089 -7.835 7.257 1.00 39.19 281 PHE A N 1
ATOM 2077 C CA . PHE A 1 281 ? 32.225 -6.901 7.258 1.00 39.19 281 PHE A CA 1
ATOM 2078 C C . PHE A 1 281 ? 32.695 -6.630 8.687 1.00 39.19 281 PHE A C 1
ATOM 2080 O O . PHE A 1 281 ? 31.819 -6.550 9.578 1.00 39.19 281 PHE A O 1
#

Solvent-accessible surface area (backbone atoms only — not comparable to full-atom values): 16055 Å² total; per-residue (Å²): 69,48,28,14,69,33,45,80,36,0,16,23,60,68,53,44,48,34,50,51,52,47,40,50,74,70,70,51,87,84,86,42,28,16,52,85,42,68,37,78,53,39,54,41,77,92,76,76,40,74,38,88,92,54,85,54,42,16,33,68,40,25,20,65,81,43,74,65,56,53,42,54,33,84,74,67,59,63,87,87,44,77,63,49,48,31,45,14,25,41,3,32,29,47,49,44,16,36,35,74,79,44,50,68,75,39,52,63,31,69,60,56,47,46,51,54,50,50,30,46,74,67,73,28,43,39,39,23,26,15,65,24,36,55,57,49,20,64,69,38,87,70,30,49,40,18,54,20,46,71,57,69,52,96,69,34,23,81,52,12,67,52,40,56,42,31,42,73,38,55,13,46,62,42,80,47,62,74,32,79,90,40,58,35,44,71,23,78,89,63,35,31,28,13,22,22,47,80,35,40,68,71,63,69,64,34,36,42,42,22,49,41,37,32,60,50,57,52,64,75,73,50,88,75,65,96,68,82,78,81,82,82,72,88,77,86,82,80,89,82,84,89,84,86,81,89,64,75,96,76,68,73,76,78,62,83,68,84,74,82,79,86,66,102,56,99,84,72,89,74,85,69,87,67,83,66,83,62,82,84,131

Nearest PDB structures (foldseek):
  5lir-assembly1_A-2  TM=9.730E-01  e=1.205E-25  Salmonella enterica subsp. enterica serovar Typhimurium
  1oy1-assembly1_B  TM=9.746E-01  e=4.993E-25  Escherichia coli K-12
  3l3b-assembly1_A  TM=9.418E-01  e=7.797E-22  Ehrlichia chaffeensis str. Arkansas
  3l3b-assembly1_B  TM=9.425E-01  e=6.477E-22  Ehrlichia chaffeensis str. Arkansas

Foldseek 3Di:
DWQFADQAFIFDLLLLVLLVVLCVVLVHDDAAEDAFAKTQFDAPPVVRHGPVVDIDTRQVRVCVSVVNRYDYLQPDAPPVDLEEEAGHGCSLCGVQKVCVPQQLNIDGDPSLLVVLVRCLVVVRAYEYEALNVLSCLQRPAAAEAEQAALDCDPQFQPPNVSCVSSVSSRYHYDHFDQALVTEWDADLNSNYTYFNQVSGDDDSVSSSNNSSRSVLVSQVSDDDDPDDRDDDDDDDDDDPDDDDDDDDDPDDPFDFDQDFDDDPDPDDRDRDDDGDGDDDD

Sequence (281 aa):
VLSGCGVYDGTEIHEASAVLVHLSRGGAEVQMYAPDVPQMHVIDHSKGQPAEAESRNVLVESARIARGKITSLAKLTTADHDAVIFPGGFGAAKNLSTFAVDGKDCKVNREVERVLKDFHKAGKPIGLCCISPVLAAKVLSGAEVTVGHEEEEGGKWPYAGTAGAIKELGAKHCVKEVTISFPAHVDTKNKVVTTPAFMCETALHHIFDGIGAMLVSWSNSMPHPSGGYACVASLTTTVSDEKRKKVGPSSENVFVLSIHQQTDEPDSCLSSHAVVILKVF

Radius of gyration: 20.41 Å; Cα contacts (8 Å, |Δi|>4): 566; chains: 1; bounding box: 62×58×51 Å

pLDDT: mean 81.91, std 25.69, range [23.98, 98.94]

Organism: NCBI:txid245042

Secondary structure (DSSP, 8-state):
----SSTTTS--HHHHHHHHHHHHHTT----EEE-SSB-S--EETTTTEE-TT---BHHHHHHHHTTT-EEEGGG--STT-S-EEE--SHHHHHTSBSHHHHGGG--B-HHHHHHHHHHHHTT--EEEETTTHHHHHHHSTT-EE--S-SS--TTS-TTTTHHHHHHHTTPEE----SBTTB--EEETTTTEEEE-GGGS---HHHHHHHHHHHHHHHHHTSPPPSSPPP------------------SS-------------SSTT--------------

Mean predicted aligned error: 10.34 Å